Protein AF-A0A931FB39-F1 (afdb_monomer)

Structure (mmCIF, N/CA/C/O backbone):
data_AF-A0A931FB39-F1
#
_entry.id   AF-A0A931FB39-F1
#
loop_
_atom_site.group_PDB
_atom_site.id
_atom_site.type_symbol
_atom_site.label_atom_id
_atom_site.label_alt_id
_atom_site.label_comp_id
_atom_site.label_asym_id
_atom_site.label_entity_id
_atom_site.label_seq_id
_atom_site.pdbx_PDB_ins_code
_atom_site.Cartn_x
_atom_site.Cartn_y
_atom_site.Cartn_z
_atom_site.occupancy
_atom_site.B_iso_or_equiv
_atom_site.auth_seq_id
_atom_site.auth_comp_id
_atom_site.auth_asym_id
_atom_site.auth_atom_id
_atom_site.pdbx_PDB_model_num
ATOM 1 N N . MET A 1 1 ? -9.925 -25.048 13.654 1.00 85.00 1 MET A N 1
ATOM 2 C CA . MET A 1 1 ? -10.683 -24.152 12.751 1.00 85.00 1 MET A CA 1
ATOM 3 C C . MET A 1 1 ? -10.385 -24.608 11.331 1.00 85.00 1 MET A C 1
ATOM 5 O O . MET A 1 1 ? -9.231 -24.933 11.089 1.00 85.00 1 MET A O 1
ATOM 9 N N . ASN A 1 2 ? -11.373 -24.723 10.441 1.00 91.12 2 ASN A N 1
ATOM 10 C CA . ASN A 1 2 ? -11.132 -25.099 9.042 1.00 91.12 2 ASN A CA 1
ATOM 11 C C . ASN A 1 2 ? -10.946 -23.826 8.199 1.00 91.12 2 ASN A C 1
ATOM 13 O O . ASN A 1 2 ? -11.770 -22.914 8.277 1.00 91.12 2 ASN A O 1
ATOM 17 N N . ILE A 1 3 ? -9.865 -23.757 7.419 1.00 91.19 3 ILE A N 1
ATOM 18 C CA . ILE A 1 3 ? -9.572 -22.615 6.548 1.00 91.19 3 ILE A CA 1
ATOM 19 C C . ILE A 1 3 ? -10.638 -22.440 5.461 1.00 91.19 3 ILE A C 1
ATOM 21 O O . ILE A 1 3 ? -11.045 -21.312 5.193 1.00 91.19 3 ILE A O 1
ATOM 25 N N . GLU A 1 4 ? -11.156 -23.529 4.891 1.00 91.69 4 GLU A N 1
ATOM 26 C CA . GLU A 1 4 ? -12.139 -23.487 3.802 1.00 91.69 4 GLU A CA 1
ATOM 27 C C . GLU A 1 4 ? -13.440 -22.805 4.245 1.00 91.69 4 GLU A C 1
ATOM 29 O O . GLU A 1 4 ? -13.948 -21.917 3.557 1.00 91.69 4 GLU A O 1
ATOM 34 N N . ASP A 1 5 ? -13.920 -23.129 5.447 1.00 92.12 5 ASP A N 1
ATOM 35 C CA . ASP A 1 5 ? -15.122 -22.523 6.026 1.00 92.12 5 ASP A CA 1
ATOM 36 C C . ASP A 1 5 ? -14.953 -21.011 6.239 1.00 92.12 5 ASP A C 1
ATOM 38 O O . ASP A 1 5 ? -15.866 -20.220 5.970 1.00 92.12 5 ASP A O 1
ATOM 42 N N . LEU A 1 6 ? -13.769 -20.581 6.686 1.00 91.31 6 LEU A N 1
ATOM 43 C CA . LEU A 1 6 ? -13.461 -19.164 6.882 1.00 91.31 6 LEU A CA 1
ATOM 44 C C . LEU A 1 6 ? -13.306 -18.417 5.553 1.00 91.31 6 LEU A C 1
ATOM 46 O O . LEU A 1 6 ? -13.728 -17.263 5.456 1.00 91.31 6 LEU A O 1
ATOM 50 N N . LEU A 1 7 ? -12.762 -19.059 4.518 1.00 90.38 7 LEU A N 1
ATOM 51 C CA . LEU A 1 7 ? -12.679 -18.481 3.175 1.00 90.38 7 LEU A CA 1
ATOM 52 C C . LEU A 1 7 ? -14.068 -18.319 2.544 1.00 90.38 7 LEU A C 1
ATOM 54 O O . LEU A 1 7 ? -14.375 -17.249 2.016 1.00 90.38 7 LEU A O 1
ATOM 58 N N . ILE A 1 8 ? -14.950 -19.312 2.688 1.00 89.75 8 ILE A N 1
ATOM 59 C CA . ILE A 1 8 ? -16.359 -19.212 2.273 1.00 89.75 8 ILE A CA 1
ATOM 60 C C . ILE A 1 8 ? -17.053 -18.064 3.018 1.00 89.75 8 ILE A C 1
ATOM 62 O O . ILE A 1 8 ? -17.831 -17.300 2.438 1.00 89.75 8 ILE A O 1
ATOM 66 N N . LYS A 1 9 ? -16.763 -17.907 4.312 1.00 89.44 9 LYS A N 1
ATOM 67 C CA . LYS A 1 9 ? -17.287 -16.810 5.129 1.00 89.44 9 LYS A CA 1
ATOM 68 C C . LYS A 1 9 ? -16.768 -15.445 4.657 1.00 89.44 9 LYS A C 1
ATOM 70 O O . LYS A 1 9 ? -17.564 -14.507 4.580 1.00 89.44 9 LYS A O 1
ATOM 75 N N . LEU A 1 10 ? -15.487 -15.329 4.289 1.00 86.06 10 LEU A N 1
ATOM 76 C CA . LEU A 1 10 ? -14.904 -14.111 3.706 1.00 86.06 10 LEU A CA 1
ATOM 77 C C . LEU A 1 10 ? -15.593 -13.744 2.389 1.00 86.06 10 LEU A C 1
ATOM 79 O O . LEU A 1 10 ? -15.972 -12.583 2.203 1.00 86.06 10 LEU A O 1
ATOM 83 N N . GLU A 1 11 ? -15.785 -14.731 1.509 1.00 88.50 11 GLU A N 1
ATOM 84 C CA . GLU A 1 11 ? -16.424 -14.551 0.206 1.00 88.50 11 GLU A CA 1
ATOM 85 C C . GLU A 1 11 ? -17.879 -14.084 0.348 1.00 88.50 11 GLU A C 1
ATOM 87 O O . GLU A 1 11 ? -18.291 -13.131 -0.316 1.00 88.50 11 GLU A O 1
ATOM 92 N N . LYS A 1 12 ? -18.654 -14.737 1.224 1.00 86.81 12 LYS A N 1
ATOM 93 C CA . LYS A 1 12 ? -20.111 -14.551 1.302 1.00 86.81 12 LYS A CA 1
ATOM 94 C C . LYS A 1 12 ? -20.566 -13.439 2.243 1.00 86.81 12 LYS A C 1
ATOM 96 O O . LYS A 1 12 ? -21.634 -12.879 2.019 1.00 86.81 12 LYS A O 1
ATOM 101 N N . LYS A 1 13 ? -19.824 -13.150 3.319 1.00 82.44 13 LYS A N 1
ATOM 102 C CA . LYS A 1 13 ? -20.316 -12.302 4.427 1.00 82.44 13 LYS A CA 1
ATOM 103 C C . LYS A 1 13 ? -19.521 -11.020 4.671 1.00 82.44 13 LYS A C 1
ATOM 105 O O . LYS A 1 13 ? -19.917 -10.231 5.522 1.00 82.44 13 LYS A O 1
ATOM 110 N N . CYS A 1 14 ? -18.402 -10.809 3.984 1.00 74.62 14 CYS A N 1
ATOM 111 C CA . CYS A 1 14 ? -17.573 -9.615 4.168 1.00 74.62 14 CYS A CA 1
ATOM 112 C C . CYS A 1 14 ? -17.394 -8.846 2.865 1.00 74.62 14 CYS A C 1
ATOM 114 O O . CYS A 1 14 ? -18.145 -7.927 2.557 1.00 74.62 14 CYS A O 1
ATOM 116 N N . ASN A 1 15 ? -16.348 -9.198 2.127 1.00 73.12 15 ASN A N 1
ATOM 117 C CA . ASN A 1 15 ? -15.903 -8.481 0.954 1.00 73.12 15 ASN A CA 1
ATOM 118 C C . ASN A 1 15 ? -15.259 -9.506 0.029 1.00 73.12 15 ASN A C 1
ATOM 120 O O . ASN A 1 15 ? -14.140 -9.959 0.279 1.00 73.12 15 ASN A O 1
ATOM 124 N N . LYS A 1 16 ? -15.968 -9.840 -1.052 1.00 84.50 16 LYS A N 1
ATOM 125 C CA . LYS A 1 16 ? -15.508 -10.794 -2.065 1.00 84.50 16 LYS A CA 1
ATOM 126 C C . LYS A 1 16 ? -14.107 -10.459 -2.585 1.00 84.50 16 LYS A C 1
ATOM 128 O O . LYS A 1 16 ? -13.346 -11.367 -2.898 1.00 84.50 16 LYS A O 1
ATOM 133 N N . GLN A 1 17 ? -13.734 -9.178 -2.612 1.00 86.56 17 GLN A N 1
ATOM 134 C CA . GLN A 1 17 ? -12.400 -8.765 -3.028 1.00 86.56 17 GLN A CA 1
ATOM 135 C C . GLN A 1 17 ? -11.311 -9.222 -2.049 1.00 86.56 17 GLN A C 1
ATOM 137 O O . GLN A 1 17 ? -10.259 -9.643 -2.500 1.00 86.56 17 GLN A O 1
ATOM 142 N N . VAL A 1 18 ? -11.550 -9.203 -0.729 1.00 86.38 18 VAL A N 1
ATOM 143 C CA . VAL A 1 18 ? -10.564 -9.702 0.256 1.00 86.38 18 VAL A CA 1
ATOM 144 C C . VAL A 1 18 ? -10.313 -11.195 0.053 1.00 86.38 18 VAL A C 1
ATOM 146 O O . VAL A 1 18 ? -9.169 -11.628 0.104 1.00 86.38 18 VAL A O 1
ATOM 149 N N . TYR A 1 19 ? -11.365 -11.968 -0.232 1.00 90.50 19 TYR A N 1
ATOM 150 C CA . TYR A 1 19 ? -11.239 -13.383 -0.581 1.00 90.50 19 TYR A CA 1
ATOM 151 C C . TYR A 1 19 ? -10.427 -13.586 -1.871 1.00 90.50 19 TYR A C 1
ATOM 153 O O . TYR A 1 19 ? -9.459 -14.343 -1.872 1.00 90.50 19 TYR A O 1
ATOM 161 N N . ILE A 1 20 ? -10.782 -12.878 -2.950 1.00 89.19 20 ILE A N 1
ATOM 162 C CA . ILE A 1 20 ? -10.058 -12.951 -4.230 1.00 89.19 20 ILE A CA 1
ATOM 163 C C . ILE A 1 20 ? -8.580 -12.615 -4.025 1.00 89.19 20 ILE A C 1
ATOM 165 O O . ILE A 1 20 ? -7.715 -13.318 -4.548 1.00 89.19 20 ILE A O 1
ATOM 169 N N . ASP A 1 21 ? -8.289 -11.568 -3.256 1.00 90.19 21 ASP A N 1
ATOM 170 C CA . ASP A 1 21 ? -6.918 -11.147 -3.010 1.00 90.19 21 ASP A CA 1
ATOM 171 C C . ASP A 1 21 ? -6.175 -12.175 -2.152 1.00 90.19 21 ASP A C 1
ATOM 173 O O . ASP A 1 21 ? -5.046 -12.501 -2.488 1.00 90.19 21 ASP A O 1
ATOM 177 N N . PHE A 1 22 ? -6.804 -12.756 -1.121 1.00 91.69 22 PHE A N 1
ATOM 178 C CA . PHE A 1 22 ? -6.222 -13.830 -0.303 1.00 91.69 22 PHE A CA 1
ATOM 179 C C . PHE A 1 22 ? -5.786 -15.031 -1.144 1.00 91.69 22 PHE A C 1
ATOM 181 O O . PHE A 1 22 ? -4.659 -15.514 -1.015 1.00 91.69 22 PHE A O 1
ATOM 188 N N . VAL A 1 23 ? -6.674 -15.512 -2.017 1.00 90.06 23 VAL A N 1
ATOM 189 C CA . VAL A 1 23 ? -6.415 -16.694 -2.849 1.00 90.06 23 VAL A CA 1
ATOM 190 C C . VAL A 1 23 ? -5.298 -16.415 -3.859 1.00 90.06 23 VAL A C 1
ATOM 192 O O . VAL A 1 23 ? -4.431 -17.262 -4.064 1.00 90.06 23 VAL A O 1
ATOM 195 N N . ASN A 1 24 ? -5.275 -15.213 -4.441 1.00 89.94 24 ASN A N 1
ATOM 196 C CA . ASN A 1 24 ? -4.379 -14.864 -5.548 1.00 89.94 24 ASN A CA 1
ATOM 197 C C . ASN A 1 24 ? -3.115 -14.092 -5.133 1.00 89.94 24 ASN A C 1
ATOM 199 O O . ASN A 1 24 ? -2.360 -13.653 -6.002 1.00 89.94 24 ASN A O 1
ATOM 203 N N . VAL A 1 25 ? -2.874 -13.889 -3.833 1.00 90.31 25 VAL A N 1
ATOM 204 C CA . VAL A 1 25 ? -1.801 -13.005 -3.340 1.00 90.31 25 VAL A CA 1
ATOM 205 C C . VAL A 1 25 ? -0.391 -13.442 -3.774 1.00 90.31 25 VAL A C 1
ATOM 207 O O . VAL A 1 25 ? 0.498 -12.602 -3.924 1.00 90.31 25 VAL A O 1
ATOM 210 N N . GLY A 1 26 ? -0.193 -14.739 -4.036 1.00 87.06 26 GLY A N 1
ATOM 211 C CA . GLY A 1 26 ? 1.116 -15.318 -4.355 1.00 87.06 26 GLY A CA 1
ATOM 212 C C . GLY A 1 26 ? 2.125 -15.134 -3.214 1.00 87.06 26 GLY A C 1
ATOM 213 O O . GLY A 1 26 ? 1.736 -15.130 -2.049 1.00 87.06 26 GLY A O 1
ATOM 214 N N . ASN A 1 27 ? 3.405 -14.948 -3.555 1.00 83.56 27 ASN A N 1
ATOM 215 C CA . ASN A 1 27 ? 4.503 -14.767 -2.588 1.00 83.56 27 ASN A CA 1
ATOM 216 C C . ASN A 1 27 ? 4.968 -13.294 -2.491 1.00 83.56 27 ASN A C 1
ATOM 218 O O . ASN A 1 27 ? 6.041 -12.996 -1.970 1.00 83.56 27 ASN A O 1
ATOM 222 N N . ASP A 1 28 ? 4.186 -12.348 -3.024 1.00 86.25 28 ASP A N 1
ATOM 223 C CA . ASP A 1 28 ? 4.506 -10.916 -2.981 1.00 86.25 28 ASP A CA 1
ATOM 224 C C . ASP A 1 28 ? 4.229 -10.358 -1.580 1.00 86.25 28 ASP A C 1
ATOM 226 O O . ASP A 1 28 ? 3.082 -10.142 -1.186 1.00 86.25 28 ASP A O 1
ATOM 230 N N . THR A 1 29 ? 5.294 -10.104 -0.826 1.00 87.00 29 THR A N 1
ATOM 231 C CA . THR A 1 29 ? 5.231 -9.699 0.585 1.00 87.00 29 THR A CA 1
ATOM 232 C C . THR A 1 29 ? 4.482 -8.386 0.804 1.00 87.00 29 THR A C 1
ATOM 234 O O . THR A 1 29 ? 3.755 -8.265 1.789 1.00 87.00 29 THR A O 1
ATOM 237 N N . LYS A 1 30 ? 4.558 -7.428 -0.133 1.00 84.06 30 LYS A N 1
ATOM 238 C CA . LYS A 1 30 ? 3.796 -6.170 -0.043 1.00 84.06 30 LYS A CA 1
ATOM 239 C C . LYS A 1 30 ? 2.298 -6.423 -0.222 1.00 84.06 30 LYS A C 1
ATOM 241 O O . LYS A 1 30 ? 1.478 -5.837 0.488 1.00 84.06 30 LYS A O 1
ATOM 246 N N . LYS A 1 31 ? 1.922 -7.318 -1.143 1.00 88.19 31 LYS A N 1
ATOM 247 C CA . LYS A 1 31 ? 0.516 -7.723 -1.314 1.00 88.19 31 LYS A CA 1
ATOM 248 C C . LYS A 1 31 ? 0.013 -8.524 -0.119 1.00 88.19 31 LYS A C 1
ATOM 250 O O . LYS A 1 31 ? -1.099 -8.268 0.333 1.00 88.19 31 LYS A O 1
ATOM 255 N N . ILE A 1 32 ? 0.828 -9.430 0.418 1.00 92.31 32 ILE A N 1
ATOM 256 C CA . ILE A 1 32 ? 0.513 -10.200 1.627 1.00 92.31 32 ILE A CA 1
ATOM 257 C C . ILE A 1 32 ? 0.209 -9.257 2.793 1.00 92.31 32 ILE A C 1
ATOM 259 O O . ILE A 1 32 ? -0.862 -9.370 3.383 1.00 92.31 32 ILE A O 1
ATOM 263 N N . GLU A 1 33 ? 1.068 -8.270 3.064 1.00 90.50 33 GLU A N 1
ATOM 264 C CA . GLU A 1 33 ? 0.835 -7.282 4.127 1.00 90.50 33 GLU A CA 1
ATOM 265 C C . GLU A 1 33 ? -0.468 -6.494 3.904 1.00 90.50 33 GLU A C 1
ATOM 267 O O . GLU A 1 33 ? -1.241 -6.273 4.840 1.00 90.50 33 GLU A O 1
ATOM 272 N N . SER A 1 34 ? -0.760 -6.104 2.659 1.00 89.06 34 SER A N 1
ATOM 273 C CA . SER A 1 34 ? -2.002 -5.401 2.317 1.00 89.06 34 SER A CA 1
ATOM 274 C C . SER A 1 34 ? -3.246 -6.251 2.600 1.00 89.06 34 SER A C 1
ATOM 276 O O . SER A 1 34 ? -4.170 -5.790 3.274 1.00 89.06 34 SER A O 1
ATOM 278 N N . VAL A 1 35 ? -3.269 -7.507 2.144 1.00 91.50 35 VAL A N 1
ATOM 279 C CA . VAL A 1 35 ? -4.394 -8.425 2.380 1.00 91.50 35 VAL A CA 1
ATOM 280 C C . VAL A 1 35 ? -4.543 -8.725 3.869 1.00 91.50 35 VAL A C 1
ATOM 282 O O . VAL A 1 35 ? -5.655 -8.685 4.394 1.00 91.50 35 VAL A O 1
ATOM 285 N N . ALA A 1 36 ? -3.432 -8.943 4.569 1.00 92.81 36 ALA A N 1
ATOM 286 C CA . ALA A 1 36 ? -3.414 -9.221 5.996 1.00 92.81 36 ALA A CA 1
ATOM 287 C C . ALA A 1 36 ? -4.024 -8.071 6.814 1.00 92.81 36 ALA A C 1
ATOM 289 O O . ALA A 1 36 ? -4.886 -8.291 7.666 1.00 92.81 36 ALA A O 1
ATOM 290 N N . ASN A 1 37 ? -3.665 -6.826 6.488 1.00 91.44 37 ASN A N 1
ATOM 291 C CA . ASN A 1 37 ? -4.278 -5.644 7.090 1.00 91.44 37 ASN A CA 1
ATOM 292 C C . ASN A 1 37 ? -5.794 -5.585 6.835 1.00 91.44 37 ASN A C 1
ATOM 294 O O . ASN A 1 37 ? -6.559 -5.259 7.740 1.00 91.44 37 ASN A O 1
ATOM 298 N N . ARG A 1 38 ? -6.262 -5.939 5.635 1.00 90.25 38 ARG A N 1
ATOM 299 C CA . ARG A 1 38 ? -7.703 -5.950 5.333 1.00 90.25 38 ARG A CA 1
ATOM 300 C C . ARG A 1 38 ? -8.446 -7.042 6.099 1.00 90.25 38 ARG A C 1
ATOM 302 O O . ARG A 1 38 ? -9.533 -6.790 6.610 1.00 90.25 38 ARG A O 1
ATOM 309 N N . ILE A 1 39 ? -7.862 -8.230 6.247 1.00 90.88 39 ILE A N 1
ATOM 310 C CA . ILE A 1 39 ? -8.443 -9.293 7.083 1.00 90.88 39 ILE A CA 1
ATOM 311 C C . ILE A 1 39 ? -8.600 -8.802 8.517 1.00 90.88 39 ILE A C 1
ATOM 313 O O . ILE A 1 39 ? -9.683 -8.924 9.085 1.00 90.88 39 ILE A O 1
ATOM 317 N N . MET A 1 40 ? -7.554 -8.210 9.089 1.00 92.06 40 MET A N 1
ATOM 318 C CA . MET A 1 40 ? -7.580 -7.797 10.488 1.00 92.06 40 MET A CA 1
ATOM 319 C C . MET A 1 40 ? -8.540 -6.626 10.734 1.00 92.06 40 MET A C 1
ATOM 321 O O . MET A 1 40 ? -9.325 -6.670 11.686 1.00 92.06 40 MET A O 1
ATOM 325 N N . PHE A 1 41 ? -8.542 -5.618 9.856 1.00 90.44 41 PHE A N 1
ATOM 326 C CA . PHE A 1 41 ? -9.176 -4.325 10.141 1.00 90.44 41 PHE A CA 1
ATOM 327 C C . PHE A 1 41 ? -10.392 -3.988 9.263 1.00 90.44 41 PHE A C 1
ATOM 329 O O . PHE A 1 41 ? -11.292 -3.302 9.743 1.00 90.44 41 PHE A O 1
ATOM 336 N N . ASP A 1 42 ? -10.491 -4.484 8.023 1.00 84.81 42 ASP A N 1
ATOM 337 C CA . ASP A 1 42 ? -11.664 -4.212 7.171 1.00 84.81 42 ASP A CA 1
ATOM 338 C C . ASP A 1 42 ? -12.834 -5.153 7.492 1.00 84.81 42 ASP A C 1
ATOM 340 O O . ASP A 1 42 ? -14.002 -4.766 7.349 1.00 84.81 42 ASP A O 1
ATOM 344 N N . THR A 1 43 ? -12.552 -6.386 7.933 1.00 83.00 43 THR A N 1
ATOM 345 C CA . THR A 1 43 ? -13.608 -7.361 8.237 1.00 83.00 43 THR A CA 1
ATOM 346 C C . THR A 1 43 ? -14.382 -6.952 9.503 1.00 83.00 43 THR A C 1
ATOM 348 O O . THR A 1 43 ? -13.774 -6.690 10.549 1.00 83.00 43 THR A O 1
ATOM 351 N N . PRO A 1 44 ? -15.729 -6.872 9.457 1.00 78.25 44 PRO A N 1
ATOM 352 C CA . PRO A 1 44 ? -16.522 -6.477 10.613 1.00 78.25 44 PRO A CA 1
ATOM 353 C C . PRO A 1 44 ? -16.346 -7.447 11.791 1.00 78.25 44 PRO A C 1
ATOM 355 O O . PRO A 1 44 ? -16.453 -8.657 11.577 1.00 78.25 44 PRO A O 1
ATOM 358 N N . PRO A 1 45 ? -16.176 -6.950 13.032 1.00 74.19 45 PRO A N 1
ATOM 359 C CA . PRO A 1 45 ? -16.109 -7.794 14.231 1.00 74.19 45 PRO A CA 1
ATOM 360 C C . PRO A 1 45 ? -17.349 -8.679 14.426 1.00 74.19 45 PRO A C 1
ATOM 362 O O . PRO A 1 45 ? -17.248 -9.810 14.886 1.00 74.19 45 PRO A O 1
ATOM 365 N N . LEU A 1 46 ? -18.524 -8.192 14.008 1.00 78.00 46 LEU A N 1
ATOM 366 C CA . LEU A 1 46 ? -19.783 -8.949 14.051 1.00 78.00 46 LEU A CA 1
ATOM 367 C C . LEU A 1 46 ? -19.803 -10.148 13.091 1.00 78.00 46 LEU A C 1
ATOM 369 O O . LEU A 1 46 ? -20.609 -11.061 13.259 1.00 78.00 46 LEU A O 1
ATOM 373 N N . VAL A 1 47 ? -18.941 -10.144 12.071 1.00 83.50 47 VAL A N 1
ATOM 374 C CA . VAL A 1 47 ? -18.826 -11.246 11.115 1.00 83.50 47 VAL A CA 1
ATOM 375 C C . VAL A 1 47 ? -17.673 -12.159 11.505 1.00 83.50 47 VAL A C 1
ATOM 377 O O . VAL A 1 47 ? -17.878 -13.366 11.545 1.00 83.50 47 VAL A O 1
ATOM 380 N N . PHE A 1 48 ? -16.494 -11.614 11.812 1.00 88.50 48 PHE A N 1
ATOM 381 C CA . PHE A 1 48 ? -15.302 -12.386 12.172 1.00 88.50 48 PHE A CA 1
ATOM 382 C C . PHE A 1 48 ? -14.852 -12.113 13.605 1.00 88.50 48 PHE A C 1
ATOM 384 O O . PHE A 1 48 ? -14.504 -10.978 13.944 1.00 88.50 48 PHE A O 1
ATOM 391 N N . LYS A 1 49 ? -14.785 -13.179 14.408 1.00 89.75 49 LYS A N 1
ATOM 392 C CA . LYS A 1 49 ? -14.186 -13.143 15.746 1.00 89.75 49 LYS A CA 1
ATOM 393 C C . LYS A 1 49 ? -12.678 -12.924 15.652 1.00 89.75 49 LYS A C 1
ATOM 395 O O . LYS A 1 49 ? -12.063 -13.229 14.628 1.00 89.75 49 LYS A O 1
ATOM 400 N N . LYS A 1 50 ? -12.075 -12.432 16.735 1.00 89.31 50 LYS A N 1
ATOM 401 C CA . LYS A 1 50 ? -10.634 -12.157 16.810 1.00 89.31 50 LYS A CA 1
ATOM 402 C C . LYS A 1 50 ? -9.801 -13.386 16.433 1.00 89.31 50 LYS A C 1
ATOM 404 O O . LYS A 1 50 ? -8.921 -13.284 15.586 1.00 89.31 50 LYS A O 1
ATOM 409 N N . GLU A 1 51 ? -10.152 -14.548 16.967 1.00 92.12 51 GLU A N 1
ATOM 410 C CA . GLU A 1 51 ? -9.428 -15.804 16.759 1.00 92.12 51 GLU A CA 1
ATOM 411 C C . GLU A 1 51 ? -9.528 -16.282 15.302 1.00 92.12 51 GLU A C 1
ATOM 413 O O . GLU A 1 51 ? -8.578 -16.837 14.757 1.00 92.12 51 GLU A O 1
ATOM 418 N N . GLU A 1 52 ? -10.663 -16.033 14.636 1.00 93.12 52 GLU A N 1
ATOM 419 C CA . GLU A 1 52 ? -10.837 -16.353 13.213 1.00 93.12 52 GLU A CA 1
ATOM 420 C C . GLU A 1 52 ? -9.961 -15.454 12.330 1.00 93.12 52 GLU A C 1
ATOM 422 O O . GLU A 1 52 ? -9.374 -15.925 11.354 1.00 93.12 52 GLU A O 1
ATOM 427 N N . LYS A 1 53 ? -9.844 -14.164 12.678 1.00 92.31 53 LYS A N 1
ATOM 428 C CA . LYS A 1 53 ? -8.955 -13.229 11.973 1.00 92.31 53 LYS A CA 1
ATOM 429 C C . LYS A 1 53 ? -7.489 -13.614 12.156 1.00 92.31 53 LYS A C 1
ATOM 431 O O . LYS A 1 53 ? -6.744 -13.627 11.182 1.00 92.31 53 LYS A O 1
ATOM 436 N N . GLU A 1 54 ? -7.091 -13.966 13.376 1.00 93.19 54 GLU A N 1
ATOM 437 C CA . GLU A 1 54 ? -5.732 -14.420 13.687 1.00 93.19 54 GLU A CA 1
ATOM 438 C C . GLU A 1 54 ? -5.393 -15.730 12.968 1.00 93.19 54 GLU A C 1
ATOM 440 O O . GLU A 1 54 ? -4.306 -15.859 12.408 1.00 93.19 54 GLU A O 1
ATOM 445 N N . PHE A 1 55 ? -6.334 -16.674 12.896 1.00 94.56 55 PHE A N 1
ATOM 446 C CA . PHE A 1 55 ? -6.150 -17.921 12.155 1.00 94.56 55 PHE A CA 1
ATOM 447 C C . PHE A 1 55 ? -5.936 -17.679 10.651 1.00 94.56 55 PHE A C 1
ATOM 449 O O . PHE A 1 55 ? -5.025 -18.259 10.053 1.00 94.56 55 PHE A O 1
ATOM 456 N N . LEU A 1 56 ? -6.742 -16.796 10.046 1.00 93.94 56 LEU A N 1
ATOM 457 C CA . LEU A 1 56 ? -6.587 -16.378 8.648 1.00 93.94 56 LEU A CA 1
ATOM 458 C C . LEU A 1 56 ? -5.263 -15.645 8.407 1.00 93.94 56 LEU A C 1
ATOM 460 O O . LEU A 1 56 ? -4.617 -15.868 7.385 1.00 93.94 56 LEU A O 1
ATOM 464 N N . LEU A 1 57 ? -4.858 -14.782 9.342 1.00 94.81 57 LEU A N 1
ATOM 465 C CA . LEU A 1 57 ? -3.588 -14.066 9.287 1.00 94.81 57 LEU A CA 1
ATOM 466 C C . LEU A 1 57 ? -2.407 -15.042 9.257 1.00 94.81 57 LEU A C 1
ATOM 468 O O . LEU A 1 57 ? -1.557 -14.920 8.381 1.00 94.81 57 LEU A O 1
ATOM 472 N N . GLN A 1 58 ? -2.370 -16.025 10.159 1.00 94.06 58 GLN A N 1
ATOM 473 C CA . GLN A 1 58 ? -1.283 -17.011 10.199 1.00 94.06 58 GLN A CA 1
ATOM 474 C C . GLN A 1 58 ? -1.184 -17.803 8.888 1.00 94.06 58 GLN A C 1
ATOM 476 O O . GLN A 1 58 ? -0.111 -17.847 8.289 1.00 94.06 58 GLN A O 1
ATOM 481 N N . HIS A 1 59 ? -2.310 -18.313 8.375 1.00 94.12 59 HIS A N 1
ATOM 482 C CA . HIS A 1 59 ? -2.350 -19.023 7.087 1.00 94.12 59 HIS A CA 1
ATOM 483 C C . HIS A 1 59 ? -1.872 -18.157 5.916 1.00 94.12 59 HIS A C 1
ATOM 485 O O . HIS A 1 59 ? -1.213 -18.635 4.996 1.00 94.12 59 HIS A O 1
ATOM 491 N N . LEU A 1 60 ? -2.213 -16.868 5.919 1.00 94.38 60 LEU A N 1
ATOM 492 C CA . LEU A 1 60 ? -1.766 -15.951 4.878 1.00 94.38 60 LEU A CA 1
ATOM 493 C C . LEU A 1 60 ? -0.248 -15.730 4.937 1.00 94.38 60 LEU A C 1
ATOM 495 O O . LEU A 1 60 ? 0.417 -15.720 3.902 1.00 94.38 60 LEU A O 1
ATOM 499 N N . LEU A 1 61 ? 0.293 -15.559 6.144 1.00 94.25 61 LEU A N 1
ATOM 500 C CA . LEU A 1 61 ? 1.713 -15.307 6.376 1.00 94.25 61 LEU A CA 1
ATOM 501 C C . LEU A 1 61 ? 2.595 -16.533 6.095 1.00 94.25 61 LEU A C 1
ATOM 503 O O . LEU A 1 61 ? 3.777 -16.368 5.798 1.00 94.25 61 LEU A O 1
ATOM 507 N N . GLU A 1 62 ? 2.040 -17.748 6.105 1.00 93.25 62 GLU A N 1
ATOM 508 C CA . GLU A 1 62 ? 2.746 -18.972 5.697 1.00 93.25 62 GLU A CA 1
ATOM 509 C C . GLU A 1 62 ? 3.246 -18.945 4.247 1.00 93.25 62 GLU A C 1
ATOM 511 O O . GLU A 1 62 ? 4.224 -19.621 3.932 1.00 93.25 62 GLU A O 1
ATOM 516 N N . LYS A 1 63 ? 2.654 -18.101 3.390 1.00 91.75 63 LYS A N 1
ATOM 517 C CA . LYS A 1 63 ? 3.116 -17.864 2.011 1.00 91.75 63 LYS A CA 1
ATOM 518 C C . LYS A 1 63 ? 4.459 -17.122 1.932 1.00 91.75 63 LYS A C 1
ATOM 520 O O . LYS A 1 63 ? 5.053 -17.048 0.861 1.00 91.75 63 LYS A O 1
ATOM 525 N N . ILE A 1 64 ? 4.936 -16.549 3.039 1.00 92.44 64 ILE A N 1
ATOM 526 C CA . ILE A 1 64 ? 6.259 -15.922 3.130 1.00 92.44 64 ILE A CA 1
ATOM 527 C C . ILE A 1 64 ? 7.268 -16.990 3.545 1.00 92.44 64 ILE A C 1
ATOM 529 O O . ILE A 1 64 ? 7.249 -17.443 4.689 1.00 92.44 64 ILE A O 1
ATOM 533 N N . GLU A 1 65 ? 8.172 -17.363 2.641 1.00 90.69 65 GLU A N 1
ATOM 534 C CA . GLU A 1 65 ? 9.189 -18.399 2.886 1.00 90.69 65 GLU A CA 1
ATOM 535 C C . GLU A 1 65 ? 10.138 -18.035 4.039 1.00 90.69 65 GLU A C 1
ATOM 537 O O . GLU A 1 65 ? 10.467 -18.877 4.871 1.00 90.69 65 GLU A O 1
ATOM 542 N N . ASN A 1 66 ? 10.541 -16.766 4.132 1.00 93.12 66 ASN A N 1
ATOM 543 C CA . ASN A 1 66 ? 11.465 -16.297 5.159 1.00 93.12 66 ASN A CA 1
ATOM 544 C C . ASN A 1 66 ? 10.766 -16.141 6.528 1.00 93.12 66 ASN A C 1
ATOM 546 O O . ASN A 1 66 ? 9.874 -15.303 6.695 1.00 93.12 66 ASN A O 1
ATOM 550 N N . SER A 1 67 ? 11.206 -16.919 7.523 1.00 92.56 67 SER A N 1
ATOM 551 C CA . SER A 1 67 ? 10.633 -16.938 8.877 1.00 92.56 67 SER A CA 1
ATOM 552 C C . SER A 1 67 ? 10.792 -15.619 9.634 1.00 92.56 67 SER A C 1
ATOM 554 O O . SER A 1 67 ? 9.862 -15.193 10.320 1.00 92.56 67 SER A O 1
ATOM 556 N N . ASP A 1 68 ? 11.933 -14.944 9.496 1.00 94.19 68 ASP A N 1
ATOM 557 C CA . ASP A 1 68 ? 12.197 -13.680 10.190 1.00 94.19 68 ASP A CA 1
ATOM 558 C C . ASP A 1 68 ? 11.320 -12.569 9.620 1.00 94.19 68 ASP A C 1
ATOM 560 O O . ASP A 1 68 ? 10.678 -11.819 10.357 1.00 94.19 68 ASP A O 1
ATOM 564 N N . GLN A 1 69 ? 11.207 -12.517 8.293 1.00 92.50 69 GLN A N 1
ATOM 565 C CA . GLN A 1 69 ? 10.307 -11.600 7.608 1.00 92.50 69 GLN A CA 1
ATOM 566 C C . GLN A 1 69 ? 8.848 -11.846 8.005 1.00 92.50 69 GLN A C 1
ATOM 568 O O . GLN A 1 69 ? 8.105 -10.889 8.239 1.00 92.50 69 GLN A O 1
ATOM 573 N N . ARG A 1 70 ? 8.443 -13.116 8.123 1.00 94.25 70 ARG A N 1
ATOM 574 C CA . ARG A 1 70 ? 7.110 -13.509 8.589 1.00 94.25 70 ARG A CA 1
ATOM 575 C C . ARG A 1 70 ? 6.838 -12.998 10.002 1.00 94.25 70 ARG A C 1
ATOM 577 O O . ARG A 1 70 ? 5.799 -12.383 10.233 1.00 94.25 70 ARG A O 1
ATOM 584 N N . LYS A 1 71 ? 7.782 -13.204 10.927 1.00 94.31 71 LYS A N 1
ATOM 585 C CA . LYS A 1 71 ? 7.678 -12.751 12.320 1.00 94.31 71 LYS A CA 1
ATOM 586 C C . LYS A 1 71 ? 7.568 -11.230 12.407 1.00 94.31 71 LYS A C 1
ATOM 588 O O . LYS A 1 71 ? 6.651 -10.717 13.041 1.00 94.31 71 LYS A O 1
ATOM 593 N N . VAL A 1 72 ? 8.436 -10.515 11.692 1.00 93.06 72 VAL A N 1
ATOM 594 C CA . VAL A 1 72 ? 8.411 -9.048 11.626 1.00 93.06 72 VAL A CA 1
ATOM 595 C C . VAL A 1 72 ? 7.075 -8.542 11.073 1.00 93.06 72 VAL A C 1
ATOM 597 O O . VAL A 1 72 ? 6.531 -7.562 11.579 1.00 93.06 72 VAL A O 1
ATOM 600 N N . MET A 1 73 ? 6.516 -9.189 10.046 1.00 93.12 73 MET A N 1
ATOM 601 C CA . MET A 1 73 ? 5.215 -8.802 9.492 1.00 93.12 73 MET A CA 1
ATOM 602 C C . MET A 1 73 ? 4.063 -9.072 10.466 1.00 93.12 73 MET A C 1
ATOM 604 O O . MET A 1 73 ? 3.197 -8.213 10.631 1.00 93.12 73 MET A O 1
ATOM 608 N N . LEU A 1 74 ? 4.070 -10.226 11.136 1.00 94.06 74 LEU A N 1
ATOM 609 C CA . LEU A 1 74 ? 3.079 -10.568 12.153 1.00 94.06 74 LEU A CA 1
ATOM 610 C C . LEU A 1 74 ? 3.061 -9.527 13.278 1.00 94.06 74 LEU A C 1
ATOM 612 O O . LEU A 1 74 ? 2.007 -8.964 13.573 1.00 94.06 74 LEU A O 1
ATOM 616 N N . GLU A 1 75 ? 4.231 -9.213 13.839 1.00 92.62 75 GLU A N 1
ATOM 617 C CA . GLU A 1 75 ? 4.379 -8.206 14.893 1.00 92.62 75 GLU A CA 1
ATOM 618 C C . GLU A 1 75 ? 3.867 -6.838 14.433 1.00 92.62 75 GLU A C 1
ATOM 620 O O . GLU A 1 75 ? 3.129 -6.172 15.158 1.00 92.62 75 GLU A O 1
ATOM 625 N N . ARG A 1 76 ? 4.191 -6.416 13.203 1.00 91.69 76 ARG A N 1
ATOM 626 C CA . ARG A 1 76 ? 3.701 -5.143 12.648 1.00 91.69 76 ARG A CA 1
ATOM 627 C C . ARG A 1 76 ? 2.183 -5.075 12.599 1.00 91.69 76 ARG A C 1
ATOM 629 O O . ARG A 1 76 ? 1.627 -4.038 12.937 1.00 91.69 76 ARG A O 1
ATOM 636 N N . ILE A 1 77 ? 1.528 -6.145 12.154 1.00 92.75 77 ILE A N 1
ATOM 637 C CA . ILE A 1 77 ? 0.071 -6.186 11.995 1.00 92.75 77 ILE A CA 1
ATOM 638 C C . ILE A 1 77 ? -0.617 -6.241 13.360 1.00 92.75 77 ILE A C 1
ATOM 640 O O . ILE A 1 77 ? -1.606 -5.539 13.572 1.00 92.75 77 ILE A O 1
ATOM 644 N N . GLN A 1 78 ? -0.088 -7.036 14.291 1.00 90.50 78 GLN A N 1
ATOM 645 C CA . GLN A 1 78 ? -0.653 -7.186 15.634 1.00 90.50 78 GLN A CA 1
ATOM 646 C C . GLN A 1 78 ? -0.474 -5.931 16.496 1.00 90.50 78 GLN A C 1
ATOM 648 O O . GLN A 1 78 ? -1.363 -5.603 17.275 1.00 90.50 78 GLN A O 1
ATOM 653 N N . ASN A 1 79 ? 0.624 -5.192 16.317 1.00 91.69 79 ASN A N 1
ATOM 654 C CA . ASN A 1 79 ? 0.923 -3.985 17.095 1.00 91.69 79 ASN A CA 1
ATOM 655 C C . ASN A 1 79 ? 0.218 -2.716 16.587 1.00 91.69 79 ASN A C 1
ATOM 657 O O . ASN A 1 79 ? 0.496 -1.617 17.074 1.00 91.69 79 ASN A O 1
ATOM 661 N N . ARG A 1 80 ? -0.678 -2.824 15.600 1.00 94.00 80 ARG A N 1
ATOM 662 C CA . ARG A 1 80 ? -1.474 -1.676 15.146 1.00 94.00 80 ARG A CA 1
ATOM 663 C C . ARG A 1 80 ? -2.513 -1.288 16.207 1.00 94.00 80 ARG A C 1
ATOM 665 O O . ARG A 1 80 ? -2.999 -2.161 16.929 1.00 94.00 80 ARG A O 1
ATOM 672 N N . PRO A 1 81 ? -2.911 -0.005 16.292 1.00 95.62 81 PRO A N 1
ATOM 673 C CA . PRO A 1 81 ? -3.857 0.470 17.304 1.00 95.62 81 PRO A CA 1
ATOM 674 C C . PRO A 1 81 ? -5.296 0.035 16.983 1.00 95.62 81 PRO A C 1
ATOM 676 O O . PRO A 1 81 ? -6.108 0.819 16.503 1.00 95.62 81 PRO A O 1
ATOM 679 N N . SER A 1 82 ? -5.598 -1.247 17.202 1.00 92.31 82 SER A N 1
ATOM 680 C CA . SER A 1 82 ? -6.839 -1.898 16.756 1.00 92.31 82 SER A CA 1
ATOM 681 C C . SER A 1 82 ? -8.117 -1.223 17.266 1.00 92.31 82 SER A C 1
ATOM 683 O O . SER A 1 82 ? -9.051 -1.054 16.485 1.00 92.31 82 SER A O 1
ATOM 685 N N . GLU A 1 83 ? -8.133 -0.779 18.522 1.00 93.06 83 GLU A N 1
ATOM 686 C CA . GLU A 1 83 ? -9.255 -0.056 19.136 1.00 93.06 83 GLU A CA 1
ATOM 687 C C . GLU A 1 83 ? -9.490 1.298 18.452 1.00 93.06 83 GLU A C 1
ATOM 689 O O . GLU A 1 83 ? -10.581 1.559 17.949 1.00 93.06 83 GLU A O 1
ATOM 694 N N . SER A 1 84 ? -8.445 2.117 18.304 1.00 96.25 84 SER A N 1
ATOM 695 C CA . SER A 1 84 ? -8.532 3.418 17.626 1.00 96.25 84 SER A CA 1
ATOM 696 C C . SER A 1 84 ? -8.910 3.272 16.141 1.00 96.25 84 SER A C 1
ATOM 698 O O . SER A 1 84 ?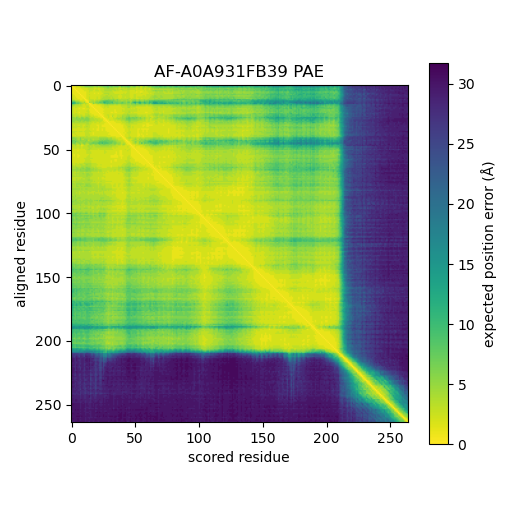 -9.635 4.094 15.578 1.00 96.25 84 SER A O 1
ATOM 700 N N . ILE A 1 85 ? -8.457 2.196 15.482 1.00 95.19 85 ILE A N 1
ATOM 701 C CA . ILE A 1 85 ? -8.854 1.857 14.106 1.00 95.19 85 ILE A CA 1
ATOM 702 C C . ILE A 1 85 ? -10.336 1.462 14.041 1.00 95.19 85 ILE A C 1
ATOM 704 O O . ILE A 1 85 ? -11.021 1.836 13.085 1.00 95.19 85 ILE A O 1
ATOM 708 N N . ALA A 1 86 ? -10.841 0.726 15.033 1.00 92.12 86 ALA A N 1
ATOM 709 C CA . ALA A 1 86 ? -12.254 0.371 15.118 1.00 92.12 86 ALA A CA 1
ATOM 710 C C . ALA A 1 86 ? -13.132 1.620 15.287 1.00 92.12 86 ALA A C 1
ATOM 712 O O . ALA A 1 86 ? -14.108 1.763 14.551 1.00 92.12 86 ALA A O 1
ATOM 713 N N . LEU A 1 87 ? -12.719 2.577 16.128 1.00 94.31 87 LEU A N 1
ATOM 714 C CA . LEU A 1 87 ? -13.409 3.864 16.280 1.00 94.31 87 LEU A CA 1
ATOM 715 C C . LEU A 1 87 ? -13.515 4.622 14.952 1.00 94.31 87 LEU A C 1
ATOM 717 O O . LEU A 1 87 ? -14.601 5.087 14.598 1.00 94.31 87 LEU A O 1
ATOM 721 N N . LEU A 1 88 ? -12.422 4.697 14.179 1.00 94.12 88 LEU A N 1
ATOM 722 C CA . LEU A 1 88 ? -12.451 5.268 12.827 1.00 94.12 88 LEU A CA 1
ATOM 723 C C . LEU A 1 88 ? -13.443 4.530 11.926 1.00 94.12 88 LEU A C 1
ATOM 725 O O . LEU A 1 88 ? -14.228 5.158 11.223 1.00 94.12 88 LEU A O 1
ATOM 729 N N . ARG A 1 89 ? -13.405 3.197 11.928 1.00 91.94 89 ARG A N 1
ATOM 730 C CA . ARG A 1 89 ? -14.254 2.367 11.069 1.00 91.94 89 ARG A CA 1
ATOM 731 C C . ARG A 1 89 ? -15.742 2.565 11.360 1.00 91.94 89 ARG A C 1
ATOM 733 O O . ARG A 1 89 ? -16.536 2.558 10.422 1.00 91.94 89 ARG A O 1
ATOM 740 N N . GLU A 1 90 ? -16.101 2.711 12.630 1.00 91.56 90 GLU A N 1
ATOM 741 C CA . GLU A 1 90 ? -17.483 2.843 13.099 1.00 91.56 90 GLU A CA 1
ATOM 742 C C . GLU A 1 90 ? -18.044 4.256 12.912 1.00 91.56 90 GLU A C 1
ATOM 744 O O . GLU A 1 90 ? -19.208 4.395 12.541 1.00 91.56 90 GLU A O 1
ATOM 749 N N . ASN A 1 91 ? -17.224 5.294 13.107 1.00 94.19 91 ASN A N 1
ATOM 750 C CA . ASN A 1 91 ? -17.701 6.680 13.150 1.00 94.19 91 ASN A CA 1
ATOM 751 C C . ASN A 1 91 ? -17.368 7.501 11.891 1.00 94.19 91 ASN A C 1
ATOM 753 O O . ASN A 1 91 ? -18.117 8.409 11.535 1.00 94.19 91 ASN A O 1
ATOM 757 N N . ASP A 1 92 ? -16.281 7.187 11.179 1.00 94.75 92 ASP A N 1
ATOM 758 C CA . ASP A 1 92 ? -15.929 7.824 9.904 1.00 94.75 92 ASP A CA 1
ATOM 759 C C . ASP A 1 92 ? -15.265 6.826 8.948 1.00 94.75 92 ASP A C 1
ATOM 761 O O . ASP A 1 92 ? -14.043 6.779 8.750 1.00 94.75 92 ASP A O 1
ATOM 765 N N . PHE A 1 93 ? -16.108 6.040 8.279 1.00 91.06 93 PHE A N 1
ATOM 766 C CA . PHE A 1 93 ? -15.648 5.020 7.344 1.00 91.06 93 PHE A CA 1
ATOM 767 C C . PHE A 1 93 ? -14.801 5.589 6.188 1.00 91.06 93 PHE A C 1
ATOM 769 O O . PHE A 1 93 ? -13.909 4.908 5.676 1.00 91.06 93 PHE A O 1
ATOM 776 N N . LYS A 1 94 ? -15.025 6.847 5.774 1.00 93.44 94 LYS A N 1
ATOM 777 C CA . LYS A 1 94 ? -14.224 7.481 4.712 1.00 93.44 94 LYS A CA 1
ATOM 778 C C . LYS A 1 94 ? -12.812 7.776 5.202 1.00 93.44 94 LYS A C 1
ATOM 780 O O . LYS A 1 94 ? -11.855 7.556 4.455 1.00 93.44 94 LYS A O 1
ATOM 785 N N . LEU A 1 95 ? -12.665 8.277 6.427 1.00 95.25 95 LEU A N 1
ATOM 786 C CA . LEU A 1 95 ? -11.354 8.482 7.030 1.00 95.25 95 LEU A CA 1
ATOM 787 C C . LEU A 1 95 ? -10.655 7.152 7.313 1.00 95.25 95 LEU A C 1
ATOM 789 O O . LEU A 1 95 ? -9.481 7.024 6.975 1.00 95.25 95 LEU A O 1
ATOM 793 N N . PHE A 1 96 ? -11.374 6.143 7.809 1.00 94.94 96 PHE A N 1
ATOM 794 C CA . PHE A 1 96 ? -10.864 4.776 7.946 1.00 94.94 96 PHE A CA 1
ATOM 795 C C . PHE A 1 96 ? -10.272 4.252 6.628 1.00 94.94 96 PHE A C 1
ATOM 797 O O . PHE A 1 96 ? -9.116 3.829 6.581 1.00 94.94 96 PHE A O 1
ATOM 804 N N . GLN A 1 97 ? -11.014 4.361 5.521 1.00 91.50 97 GLN A N 1
ATOM 805 C CA . GLN A 1 97 ? -10.525 3.936 4.208 1.00 91.50 97 GLN A CA 1
ATOM 806 C C . GLN A 1 97 ? -9.272 4.699 3.768 1.00 91.50 97 GLN A C 1
ATOM 808 O O . GLN A 1 97 ? -8.387 4.112 3.150 1.00 91.50 97 GLN A O 1
ATOM 813 N N . LYS A 1 98 ? -9.182 6.005 4.049 1.00 93.25 98 LYS A N 1
ATOM 814 C CA . LYS A 1 98 ? -7.971 6.789 3.758 1.00 93.25 98 LYS A CA 1
ATOM 815 C C . LYS A 1 98 ? -6.798 6.317 4.616 1.00 93.25 98 LYS A C 1
ATOM 817 O O . LYS A 1 98 ? -5.730 6.061 4.077 1.00 93.25 98 LYS A O 1
ATOM 822 N N . PHE A 1 99 ? -7.015 6.146 5.916 1.00 94.88 99 PHE A N 1
ATOM 823 C CA . PHE A 1 99 ? -6.016 5.697 6.883 1.00 94.88 99 PHE A CA 1
ATOM 824 C C . PHE A 1 99 ? -5.425 4.321 6.532 1.00 94.88 99 PHE A C 1
ATOM 826 O O . PHE A 1 99 ? -4.216 4.106 6.647 1.00 94.88 99 PHE A O 1
ATOM 833 N N . MET A 1 100 ? -6.261 3.392 6.065 1.00 91.44 100 MET A N 1
ATOM 834 C CA . MET A 1 100 ? -5.842 2.037 5.692 1.00 91.44 100 MET A CA 1
ATOM 835 C C . MET A 1 100 ? -5.092 1.962 4.353 1.00 91.44 100 MET A C 1
ATOM 837 O O . MET A 1 100 ? -4.386 0.986 4.107 1.00 91.44 100 MET A O 1
ATOM 841 N N . LYS A 1 101 ? -5.197 2.985 3.493 1.00 89.75 101 LYS A N 1
ATOM 842 C CA . LYS A 1 101 ? -4.560 2.992 2.164 1.00 89.75 101 LYS A CA 1
ATOM 843 C C . LYS A 1 101 ? -3.067 3.305 2.175 1.00 89.75 101 LYS A C 1
ATOM 845 O O . LYS A 1 101 ? -2.405 2.949 1.212 1.00 89.75 101 LYS A O 1
ATOM 850 N N . PHE A 1 102 ? -2.540 3.920 3.233 1.00 91.12 102 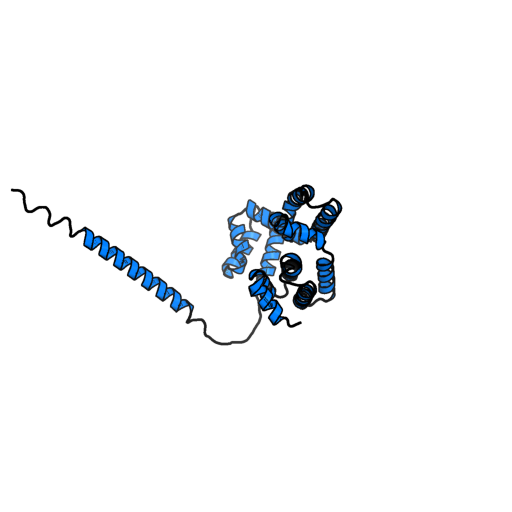PHE A N 1
ATOM 851 C CA . PHE A 1 102 ? -1.135 4.329 3.327 1.00 91.12 102 PHE A CA 1
ATOM 852 C C . PHE A 1 102 ? -0.163 3.143 3.292 1.00 91.12 102 PHE A C 1
ATOM 854 O O . PHE A 1 102 ? 0.142 2.569 4.339 1.00 91.12 102 PHE A O 1
ATOM 861 N N . ASN A 1 103 ? 0.318 2.803 2.091 1.00 86.06 103 ASN A N 1
ATOM 862 C CA . ASN A 1 103 ? 1.269 1.711 1.857 1.00 86.06 103 ASN A CA 1
ATOM 863 C C . ASN A 1 103 ? 2.390 2.085 0.875 1.00 86.06 103 ASN A C 1
ATOM 865 O O . ASN A 1 103 ? 3.462 1.489 0.916 1.00 86.06 103 ASN A O 1
ATOM 869 N N . THR A 1 104 ? 2.154 3.046 -0.019 1.00 89.00 104 THR A N 1
ATOM 870 C CA . THR A 1 104 ? 3.114 3.459 -1.050 1.00 89.00 104 THR A CA 1
ATOM 871 C C . THR A 1 104 ? 3.554 4.905 -0.852 1.00 89.00 104 THR A C 1
ATOM 873 O O . THR A 1 104 ? 2.829 5.698 -0.253 1.00 89.00 104 THR A O 1
ATOM 876 N N . ALA A 1 105 ? 4.719 5.279 -1.388 1.00 92.00 105 ALA A N 1
ATOM 877 C CA . ALA A 1 105 ? 5.194 6.664 -1.355 1.00 92.00 105 ALA A CA 1
ATOM 878 C C . ALA A 1 105 ? 4.159 7.666 -1.916 1.00 92.00 105 ALA A C 1
ATOM 880 O O . ALA A 1 105 ? 3.984 8.738 -1.340 1.00 92.00 105 ALA A O 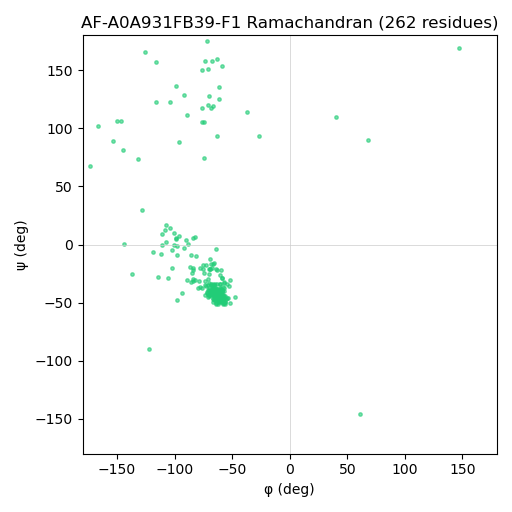1
ATOM 881 N N . GLU A 1 106 ? 3.395 7.278 -2.947 1.00 92.06 106 GLU A N 1
ATOM 882 C CA . GLU A 1 106 ? 2.277 8.067 -3.485 1.00 92.06 106 GLU A CA 1
ATOM 883 C C . GLU A 1 106 ? 1.179 8.318 -2.442 1.00 92.06 106 GLU A C 1
ATOM 885 O O . GLU A 1 106 ? 0.683 9.438 -2.307 1.00 92.06 106 GLU A O 1
ATOM 890 N N . ASP A 1 107 ? 0.798 7.29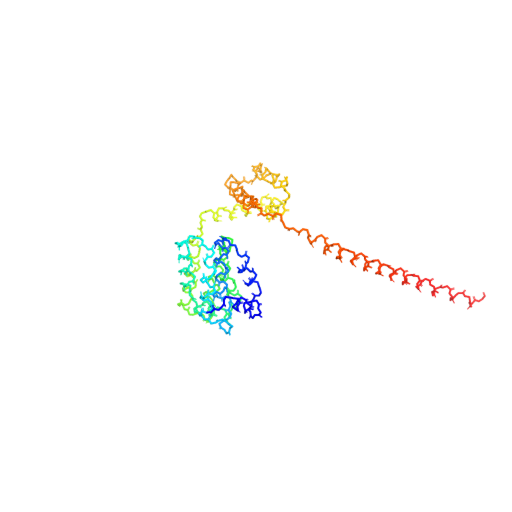4 -1.673 1.00 92.38 107 ASP A N 1
ATOM 891 C CA . ASP A 1 107 ? -0.205 7.456 -0.618 1.00 92.38 107 ASP A CA 1
ATOM 892 C C . ASP A 1 107 ? 0.287 8.443 0.447 1.00 92.38 107 ASP A C 1
ATOM 894 O O . ASP A 1 107 ? -0.468 9.311 0.893 1.00 92.38 107 ASP A O 1
ATOM 898 N N . PHE A 1 108 ? 1.570 8.348 0.812 1.00 94.94 108 PHE A N 1
ATOM 899 C CA . PHE A 1 108 ? 2.199 9.180 1.836 1.00 94.94 108 PHE A CA 1
ATOM 900 C C . PHE A 1 108 ? 2.322 10.664 1.472 1.00 94.94 108 PHE A C 1
ATOM 902 O O . PHE A 1 108 ? 2.418 11.483 2.388 1.00 94.94 108 PHE A O 1
ATOM 909 N N . GLU A 1 109 ? 2.184 11.055 0.200 1.00 92.50 109 GLU A N 1
ATOM 910 C CA . GLU A 1 109 ? 2.022 12.472 -0.173 1.00 92.50 109 GLU A CA 1
ATOM 911 C C . GLU A 1 109 ? 0.784 13.104 0.493 1.00 92.50 109 GLU A C 1
ATOM 913 O O . GLU A 1 109 ? 0.760 14.296 0.800 1.00 92.50 109 GLU A O 1
ATOM 918 N N . LYS A 1 110 ? -0.251 12.301 0.777 1.00 94.62 110 LYS A N 1
ATOM 919 C CA . LYS A 1 110 ? -1.512 12.758 1.388 1.00 94.62 110 LYS A CA 1
ATOM 920 C C . LYS A 1 110 ? -1.494 12.698 2.915 1.00 94.62 110 LYS A C 1
ATOM 922 O O . LYS A 1 110 ? -2.513 12.998 3.547 1.00 94.62 110 LYS A O 1
ATOM 927 N N . LEU A 1 111 ? -0.363 12.329 3.522 1.00 95.50 111 LEU A N 1
ATOM 928 C CA . LEU A 1 111 ? -0.248 12.139 4.968 1.00 95.50 111 LEU A CA 1
ATOM 929 C C . LEU A 1 111 ? -0.640 13.392 5.773 1.00 95.50 111 LEU A C 1
ATOM 931 O O . LEU A 1 111 ? -1.455 13.242 6.685 1.00 95.50 111 LEU A O 1
ATOM 935 N N . PRO A 1 112 ? -0.185 14.620 5.438 1.00 96.56 112 PRO A N 1
ATOM 936 C CA . PRO A 1 112 ? -0.548 15.812 6.212 1.00 96.56 112 PRO A CA 1
ATOM 937 C C . PRO A 1 112 ? -2.061 16.052 6.272 1.00 96.56 112 PRO A C 1
ATOM 939 O O . PRO A 1 112 ? -2.604 16.399 7.321 1.00 96.56 112 PRO A O 1
ATOM 942 N N . SER A 1 113 ? -2.767 15.804 5.163 1.00 96.00 113 SER A N 1
ATOM 943 C CA . SER A 1 113 ? -4.228 15.908 5.117 1.00 96.00 113 SER A CA 1
ATOM 944 C C . SER A 1 113 ? -4.895 14.842 5.987 1.00 96.00 113 SER A C 1
ATOM 946 O O . SER A 1 113 ? -5.836 15.149 6.716 1.00 96.00 113 SER A O 1
ATOM 948 N N . CYS A 1 114 ? -4.403 13.599 5.957 1.00 97.06 114 CYS A N 1
ATOM 949 C CA . CYS A 1 114 ? -4.936 12.532 6.802 1.00 97.06 114 CYS A CA 1
ATOM 950 C C . CYS A 1 114 ? -4.728 12.824 8.293 1.00 97.06 114 CYS A C 1
ATOM 952 O O . CYS A 1 114 ? -5.679 12.701 9.060 1.00 97.06 114 CYS A O 1
ATOM 954 N N . ILE A 1 115 ? -3.534 13.281 8.689 1.00 97.62 115 ILE A N 1
ATOM 955 C CA . ILE A 1 115 ? -3.237 13.701 10.068 1.00 97.62 115 ILE A CA 1
ATOM 956 C C . ILE A 1 115 ? -4.160 14.848 10.488 1.00 97.62 115 ILE A C 1
ATOM 958 O O . ILE A 1 115 ? -4.715 14.818 11.582 1.00 97.62 115 ILE A O 1
ATOM 962 N N . SER A 1 116 ? -4.370 15.843 9.618 1.00 97.62 116 SER A N 1
ATOM 963 C CA . SER A 1 116 ? -5.292 16.946 9.908 1.00 97.62 116 SER A CA 1
ATOM 964 C C . SER A 1 116 ? -6.722 16.457 10.141 1.00 97.62 116 SER A C 1
ATOM 966 O O . SER A 1 116 ? -7.377 16.941 11.059 1.00 97.62 116 SER A O 1
ATOM 968 N N . ASN A 1 117 ? -7.194 15.485 9.353 1.00 97.31 117 ASN A N 1
ATOM 969 C CA . ASN A 1 117 ? -8.520 14.899 9.546 1.00 97.31 117 ASN A CA 1
ATOM 970 C C . ASN A 1 117 ? -8.603 14.131 10.873 1.00 97.31 117 ASN A C 1
ATOM 972 O O . ASN A 1 117 ? -9.552 14.355 11.609 1.00 97.31 117 ASN A O 1
ATOM 976 N N . ILE A 1 118 ? -7.593 13.317 11.215 1.00 97.75 118 ILE A N 1
ATOM 977 C CA . ILE A 1 118 ? -7.529 12.582 12.495 1.00 97.75 118 ILE A CA 1
ATOM 978 C C . ILE A 1 118 ? -7.592 13.545 13.687 1.00 97.75 118 ILE A C 1
ATOM 980 O O . ILE A 1 118 ? -8.400 13.348 14.587 1.00 97.75 118 ILE A O 1
ATOM 984 N N . LYS A 1 119 ? -6.805 14.629 13.669 1.00 97.19 119 LYS A N 1
ATOM 985 C CA . LYS A 1 119 ? -6.789 15.639 14.746 1.00 97.19 119 LYS A CA 1
ATOM 986 C C . LYS A 1 119 ? -8.108 16.401 14.909 1.00 97.19 119 LYS A C 1
ATOM 988 O O . LYS A 1 119 ? -8.340 17.013 15.943 1.00 97.19 119 LYS A O 1
ATOM 993 N N . LYS A 1 120 ? -8.945 16.423 13.869 1.00 95.88 120 LYS A N 1
ATOM 994 C CA . LYS A 1 120 ? -10.251 17.097 13.861 1.00 95.88 120 LYS A CA 1
ATOM 995 C C . LYS A 1 120 ? -11.412 16.139 14.137 1.00 95.88 120 LYS A C 1
ATOM 997 O O . LYS A 1 120 ? -12.557 16.586 14.146 1.00 95.88 120 LYS A O 1
ATOM 1002 N N . CYS A 1 121 ? -11.153 14.844 14.326 1.00 94.44 121 CYS A N 1
ATOM 1003 C CA . CYS A 1 121 ? -12.200 13.869 14.605 1.00 94.44 121 CYS A CA 1
ATOM 1004 C C . CYS A 1 121 ? -12.763 14.073 16.017 1.00 94.44 121 CYS A C 1
ATOM 1006 O O . CYS A 1 121 ? -12.018 13.923 16.982 1.00 94.44 121 CYS A O 1
ATOM 1008 N N . PRO A 1 122 ? -14.071 14.345 16.166 1.00 94.56 122 PRO A N 1
ATOM 1009 C CA . PRO A 1 122 ? -14.665 14.645 17.471 1.00 94.56 122 PRO A CA 1
ATOM 1010 C C . PRO A 1 122 ? -14.793 13.421 18.390 1.00 94.56 122 PRO A C 1
ATOM 1012 O O . PRO A 1 122 ? -14.984 13.580 19.588 1.00 94.56 122 PRO A O 1
ATOM 1015 N N . PHE A 1 123 ? -14.715 12.209 17.835 1.00 95.12 123 PHE A N 1
ATOM 1016 C CA . PHE A 1 123 ? -14.866 10.941 18.559 1.00 95.12 123 PHE A CA 1
ATOM 1017 C C . PHE A 1 123 ? -13.527 10.264 18.891 1.00 95.12 123 PHE A C 1
ATOM 1019 O O . PHE A 1 123 ? -13.531 9.174 19.451 1.00 95.12 123 PHE A O 1
ATOM 1026 N N . LEU A 1 124 ? -12.396 10.865 18.505 1.00 97.06 124 LEU A N 1
ATOM 1027 C CA . LEU A 1 124 ? -11.066 10.385 18.876 1.00 97.06 124 LEU A CA 1
ATOM 1028 C C . LEU A 1 124 ? -10.510 11.291 19.966 1.00 97.06 124 LEU A C 1
ATOM 1030 O O . LEU A 1 124 ? -10.364 12.497 19.741 1.00 97.06 124 LEU A O 1
ATOM 1034 N N . ASP A 1 125 ? -10.164 10.715 21.112 1.00 97.12 125 ASP A N 1
ATOM 1035 C CA . ASP A 1 125 ? -9.430 11.446 22.138 1.00 97.12 125 ASP A CA 1
ATOM 1036 C C . ASP A 1 125 ? -7.964 11.683 21.720 1.00 97.12 125 ASP A C 1
ATOM 1038 O O . ASP A 1 125 ? -7.502 11.224 20.669 1.00 97.12 125 ASP A O 1
ATOM 1042 N N . SER A 1 126 ? -7.209 12.429 22.529 1.00 96.88 126 SER A N 1
ATOM 1043 C CA . SER A 1 126 ? -5.802 12.716 22.227 1.00 96.88 126 SER A CA 1
ATOM 1044 C C . SER A 1 126 ? -4.942 11.452 22.143 1.00 96.88 126 SER A C 1
ATOM 1046 O O . SER A 1 126 ? -4.039 11.385 21.310 1.00 96.88 126 SER A O 1
ATOM 1048 N N . THR A 1 127 ? -5.247 10.430 22.944 1.00 97.69 127 THR A N 1
ATOM 1049 C CA . THR A 1 127 ? -4.497 9.169 22.977 1.00 97.69 127 THR A CA 1
ATOM 1050 C C . THR A 1 127 ? -4.721 8.367 21.695 1.00 97.69 127 THR A C 1
ATOM 1052 O O . THR A 1 127 ? -3.769 7.855 21.103 1.00 97.69 127 THR A O 1
ATOM 1055 N N . ASP A 1 128 ? -5.962 8.274 21.223 1.00 97.94 128 ASP A N 1
ATOM 1056 C CA . ASP A 1 128 ? -6.303 7.614 19.966 1.00 97.94 128 ASP A CA 1
ATOM 1057 C C . ASP A 1 128 ? -5.697 8.336 18.766 1.00 97.94 128 ASP A C 1
ATOM 1059 O O . ASP A 1 128 ? -5.147 7.698 17.862 1.00 97.94 128 ASP A O 1
ATOM 1063 N N . GLN A 1 129 ? -5.749 9.671 18.765 1.00 98.19 129 GLN A N 1
ATOM 1064 C CA . GLN A 1 129 ? -5.116 10.480 17.727 1.00 98.19 129 GLN A CA 1
ATOM 1065 C C . GLN A 1 129 ? -3.609 10.203 17.658 1.00 98.19 129 GLN A C 1
ATOM 1067 O O . GLN A 1 129 ? -3.090 9.929 16.573 1.00 98.19 129 GLN A O 1
ATOM 1072 N N . GLU A 1 130 ? -2.910 10.219 18.795 1.00 98.12 130 GLU A N 1
ATOM 1073 C CA . GLU A 1 130 ? -1.473 9.936 18.873 1.00 98.12 130 GLU A CA 1
ATOM 1074 C C . GLU A 1 130 ? -1.132 8.523 18.394 1.00 98.12 130 GLU A C 1
ATOM 1076 O O . GLU A 1 130 ? -0.229 8.352 17.572 1.00 98.12 130 GLU A O 1
ATOM 1081 N N . LYS A 1 131 ? -1.886 7.508 18.834 1.00 98.00 131 LYS A N 1
ATOM 1082 C CA . LYS A 1 131 ? -1.701 6.115 18.400 1.00 98.00 131 LYS A CA 1
ATOM 1083 C C . LYS A 1 131 ? -1.834 5.965 16.882 1.00 98.00 131 LYS A C 1
ATOM 1085 O O . LYS A 1 131 ? -0.994 5.322 16.248 1.00 98.00 131 LYS A O 1
ATOM 1090 N N . LEU A 1 132 ? -2.870 6.560 16.288 1.00 98.00 132 LEU A N 1
ATOM 1091 C CA . LEU A 1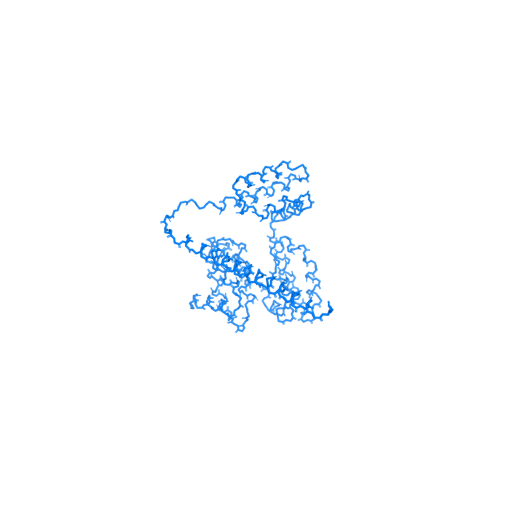 132 ? -3.121 6.501 14.845 1.00 98.00 132 LEU A CA 1
ATOM 1092 C C . LEU A 1 132 ? -2.050 7.254 14.046 1.00 98.00 132 LEU A C 1
ATOM 1094 O O . LEU A 1 132 ? -1.580 6.751 13.023 1.00 98.00 132 LEU A O 1
ATOM 1098 N N . ILE A 1 133 ? -1.645 8.440 14.506 1.00 98.00 133 ILE A N 1
ATOM 1099 C CA . ILE A 1 133 ? -0.596 9.238 13.859 1.00 98.00 133 ILE A CA 1
ATOM 1100 C C . ILE A 1 133 ? 0.748 8.507 13.938 1.00 98.00 133 ILE A C 1
ATOM 1102 O O . ILE A 1 133 ? 1.398 8.338 12.907 1.00 98.00 133 ILE A O 1
ATOM 1106 N N . SER A 1 134 ? 1.112 7.977 15.108 1.00 97.50 134 SER A N 1
ATOM 1107 C CA . SER A 1 134 ? 2.340 7.198 15.292 1.00 97.50 134 SER A CA 1
ATOM 1108 C C . SER A 1 134 ? 2.373 5.958 14.391 1.00 97.50 134 SER A C 1
ATOM 1110 O O . SER A 1 134 ? 3.407 5.646 13.803 1.00 97.50 134 SER A O 1
ATOM 1112 N N . ASP A 1 135 ? 1.245 5.259 14.213 1.00 96.88 135 ASP A N 1
ATOM 1113 C CA . ASP A 1 135 ? 1.155 4.126 13.280 1.00 96.88 135 ASP A CA 1
ATOM 1114 C C . ASP A 1 135 ? 1.396 4.554 11.818 1.00 96.88 135 ASP A C 1
ATOM 1116 O O . ASP A 1 135 ? 2.058 3.839 11.063 1.00 96.88 135 ASP A O 1
ATOM 1120 N N . LEU A 1 136 ? 0.897 5.725 11.401 1.00 96.12 136 LEU A N 1
ATOM 1121 C CA . LEU A 1 136 ? 1.150 6.266 10.059 1.00 96.12 136 LEU A CA 1
ATOM 1122 C C . LEU A 1 136 ? 2.609 6.692 9.868 1.00 96.12 136 LEU A C 1
ATOM 1124 O O . LEU A 1 136 ? 3.192 6.394 8.827 1.00 96.12 136 LEU A O 1
ATOM 1128 N N . GLU A 1 137 ? 3.204 7.359 10.854 1.00 95.25 137 GLU A N 1
ATOM 1129 C CA . GLU A 1 137 ? 4.611 7.772 10.820 1.00 95.25 137 GLU A CA 1
ATOM 1130 C C . GLU A 1 137 ? 5.531 6.553 10.757 1.00 95.25 137 GLU A C 1
ATOM 1132 O O . GLU A 1 137 ? 6.337 6.439 9.837 1.00 95.25 137 GLU A O 1
ATOM 1137 N N . LYS A 1 138 ? 5.297 5.549 11.611 1.00 94.06 138 LYS A N 1
ATOM 1138 C CA . LYS A 1 138 ? 6.027 4.277 11.554 1.00 94.06 138 LYS A CA 1
ATOM 1139 C C . LYS A 1 138 ? 5.889 3.599 10.195 1.00 94.06 138 LYS A C 1
ATOM 1141 O O . LYS A 1 138 ? 6.833 2.951 9.751 1.00 94.06 138 LYS A O 1
ATOM 1146 N N . ARG A 1 139 ? 4.718 3.662 9.545 1.00 92.25 139 ARG A N 1
ATOM 1147 C CA . ARG A 1 139 ? 4.535 3.123 8.185 1.00 92.25 139 ARG A CA 1
ATOM 1148 C C . ARG A 1 139 ? 5.329 3.920 7.150 1.00 92.25 139 ARG A C 1
ATOM 1150 O O . ARG A 1 139 ? 5.940 3.303 6.282 1.00 92.25 139 ARG A O 1
ATOM 1157 N N . LYS A 1 140 ? 5.363 5.250 7.264 1.00 93.31 140 LYS A N 1
ATOM 1158 C CA . LYS A 1 140 ? 6.155 6.129 6.393 1.00 93.31 140 LYS A CA 1
ATOM 1159 C C . LYS A 1 140 ? 7.651 5.839 6.511 1.00 93.31 140 LYS A C 1
ATOM 1161 O O . LYS A 1 140 ? 8.316 5.717 5.489 1.00 93.31 140 LYS A O 1
ATOM 1166 N N . ASP A 1 141 ? 8.156 5.662 7.729 1.00 92.25 141 ASP A N 1
ATOM 1167 C CA . ASP A 1 141 ? 9.582 5.418 7.999 1.00 92.25 141 ASP A CA 1
ATOM 1168 C C . ASP A 1 141 ? 10.087 4.083 7.433 1.00 92.25 141 ASP A C 1
ATOM 1170 O O . ASP A 1 141 ? 11.288 3.868 7.293 1.00 92.25 141 ASP A O 1
ATOM 1174 N N . ARG A 1 142 ? 9.171 3.174 7.077 1.00 89.81 142 ARG A N 1
ATOM 1175 C CA . ARG A 1 142 ? 9.497 1.897 6.429 1.00 89.81 142 ARG A CA 1
ATOM 1176 C C . ARG A 1 142 ? 9.613 1.987 4.912 1.00 89.81 142 ARG A C 1
ATOM 1178 O O . ARG A 1 142 ? 10.028 1.001 4.304 1.00 89.81 142 ARG A O 1
ATOM 1185 N N . LEU A 1 143 ? 9.243 3.113 4.296 1.00 89.94 143 LEU A N 1
ATOM 1186 C CA . LEU A 1 143 ? 9.467 3.309 2.868 1.00 89.94 143 LEU A CA 1
ATOM 1187 C C . LEU A 1 143 ? 10.966 3.268 2.588 1.00 89.94 143 LEU A C 1
ATOM 1189 O O . LEU A 1 143 ? 11.750 4.010 3.182 1.00 89.94 143 LEU A O 1
ATOM 1193 N N . THR A 1 144 ? 11.371 2.398 1.669 1.00 89.06 144 THR A N 1
ATOM 1194 C CA . THR A 1 144 ? 12.776 2.330 1.282 1.00 89.06 144 THR A CA 1
ATOM 1195 C C . THR A 1 144 ? 13.139 3.542 0.427 1.00 89.06 144 THR A C 1
ATOM 1197 O O . THR A 1 144 ? 12.294 4.150 -0.235 1.00 89.06 144 THR A O 1
ATOM 1200 N N . LYS A 1 145 ? 14.433 3.873 0.369 1.00 89.31 145 LYS A N 1
ATOM 1201 C CA . LYS A 1 145 ? 14.933 4.883 -0.577 1.00 89.31 145 LYS A CA 1
ATOM 1202 C C . LYS A 1 145 ? 14.534 4.549 -2.021 1.00 89.31 145 LYS A C 1
ATOM 1204 O O . LYS A 1 145 ? 14.276 5.450 -2.811 1.00 89.31 145 LYS A O 1
ATOM 1209 N N . GLU A 1 146 ? 14.473 3.262 -2.351 1.00 89.25 146 GLU A N 1
ATOM 1210 C CA . GLU A 1 146 ? 14.083 2.769 -3.671 1.00 89.25 146 GLU A CA 1
ATOM 1211 C C . GLU A 1 146 ? 12.593 2.996 -3.955 1.00 89.25 146 GLU A C 1
ATOM 1213 O O . GLU A 1 146 ? 12.250 3.395 -5.067 1.00 89.25 146 GLU A O 1
ATOM 1218 N N . ASP A 1 147 ? 11.720 2.813 -2.958 1.00 89.62 147 ASP A N 1
ATOM 1219 C CA . ASP A 1 147 ? 10.283 3.080 -3.081 1.00 89.62 147 ASP A CA 1
ATOM 1220 C C . ASP A 1 147 ? 10.017 4.557 -3.397 1.00 89.62 147 ASP A C 1
ATOM 1222 O O . ASP A 1 147 ? 9.240 4.871 -4.304 1.00 89.62 147 ASP A O 1
ATOM 1226 N N . THR A 1 148 ? 10.700 5.461 -2.689 1.00 92.00 148 THR A N 1
ATOM 1227 C CA . THR A 1 148 ? 10.598 6.910 -2.912 1.00 92.00 148 THR A CA 1
ATOM 1228 C C . THR A 1 148 ? 11.171 7.306 -4.273 1.00 92.00 148 THR A C 1
ATOM 1230 O O . THR A 1 148 ? 10.499 7.986 -5.043 1.00 92.00 148 THR A O 1
ATOM 1233 N N . LEU A 1 149 ? 12.361 6.803 -4.626 1.00 94.19 149 LEU A N 1
ATOM 1234 C CA . LEU A 1 149 ? 12.995 7.076 -5.920 1.00 94.19 149 LEU A CA 1
ATOM 1235 C C . LEU A 1 149 ? 12.104 6.639 -7.094 1.00 94.19 149 LEU A C 1
ATOM 1237 O O . LEU A 1 149 ? 11.952 7.369 -8.072 1.00 94.19 149 LEU A O 1
ATOM 1241 N N . LEU A 1 150 ? 11.510 5.446 -7.012 1.00 94.50 150 LEU A N 1
ATOM 1242 C CA . LEU A 1 150 ? 10.636 4.933 -8.063 1.00 94.50 150 LEU A CA 1
ATOM 1243 C C . LEU A 1 150 ? 9.341 5.749 -8.181 1.00 94.50 150 LEU A C 1
ATOM 1245 O O . LEU A 1 150 ? 8.825 5.918 -9.286 1.00 94.50 150 LEU A O 1
ATOM 1249 N N . HIS A 1 151 ? 8.799 6.241 -7.067 1.00 95.19 151 HIS A N 1
ATOM 1250 C CA . HIS A 1 151 ? 7.639 7.135 -7.078 1.00 95.19 151 HIS A CA 1
ATOM 1251 C C . HIS A 1 151 ? 7.949 8.462 -7.772 1.00 95.19 151 HIS A C 1
ATOM 1253 O O . HIS A 1 151 ? 7.251 8.830 -8.722 1.00 95.19 151 HIS A O 1
ATOM 1259 N N . ASP A 1 152 ? 9.040 9.117 -7.382 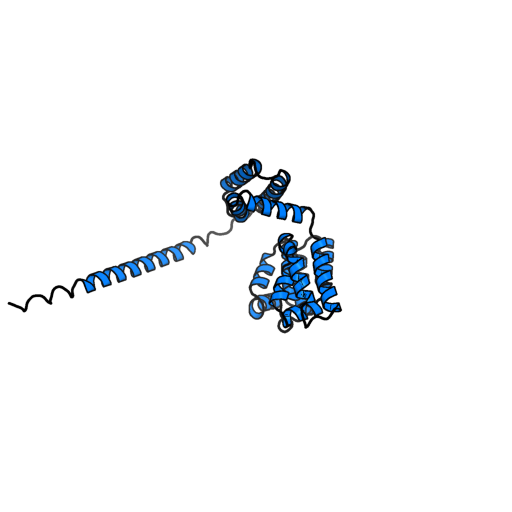1.00 95.38 152 ASP A N 1
ATOM 1260 C CA . ASP A 1 152 ? 9.477 10.376 -7.989 1.00 95.38 152 ASP A CA 1
ATOM 1261 C C . ASP A 1 152 ? 9.736 10.202 -9.492 1.00 95.38 152 ASP A C 1
ATOM 1263 O O . ASP A 1 152 ? 9.282 11.004 -10.309 1.00 95.38 152 ASP A O 1
ATOM 1267 N N . ALA A 1 153 ? 10.352 9.084 -9.883 1.00 96.38 153 ALA A N 1
ATOM 1268 C CA . ALA A 1 153 ? 10.581 8.746 -11.282 1.00 96.38 153 ALA A CA 1
ATOM 1269 C C . ALA A 1 153 ? 9.275 8.541 -12.076 1.00 96.38 153 ALA A C 1
ATOM 1271 O O . ALA A 1 153 ? 9.145 9.000 -13.211 1.00 96.38 153 ALA A O 1
ATOM 1272 N N . LYS A 1 154 ? 8.261 7.881 -11.496 1.00 96.06 154 LYS A N 1
ATOM 1273 C CA . LYS A 1 154 ? 6.938 7.723 -12.137 1.00 96.06 154 LYS A CA 1
ATOM 1274 C C . LYS A 1 154 ? 6.242 9.067 -12.332 1.00 96.06 154 LYS A C 1
ATOM 1276 O O . LYS A 1 154 ? 5.582 9.269 -13.357 1.00 96.06 154 LYS A O 1
ATOM 1281 N N . LYS A 1 155 ? 6.373 9.968 -11.357 1.00 95.62 155 LYS A N 1
ATOM 1282 C CA . LYS A 1 155 ? 5.824 11.324 -11.406 1.00 95.62 155 LYS A CA 1
ATOM 1283 C C . LYS A 1 155 ? 6.511 12.151 -12.489 1.00 95.62 155 LYS A C 1
ATOM 1285 O O . LYS A 1 155 ? 5.821 12.671 -13.365 1.00 95.62 155 LYS A O 1
ATOM 1290 N N . GLU A 1 156 ? 7.842 12.156 -12.512 1.00 96.38 156 GLU A N 1
ATOM 1291 C CA . GLU A 1 156 ? 8.627 12.820 -13.554 1.00 96.38 156 GLU A CA 1
ATOM 1292 C C . GLU A 1 156 ? 8.271 12.273 -14.945 1.00 96.38 156 GLU A C 1
ATOM 1294 O O . GLU A 1 156 ? 7.978 13.042 -15.860 1.00 96.38 156 GLU A O 1
ATOM 1299 N N . LEU A 1 157 ? 8.187 10.946 -15.105 1.00 96.38 157 LEU A N 1
ATOM 1300 C CA . LEU A 1 157 ? 7.778 10.321 -16.364 1.00 96.38 157 LEU A CA 1
ATOM 1301 C C . LEU A 1 157 ? 6.396 10.802 -16.817 1.00 96.38 157 LEU A C 1
ATOM 1303 O O . LEU A 1 157 ? 6.203 11.109 -17.992 1.00 96.38 157 LEU A O 1
ATOM 1307 N N . LYS A 1 158 ? 5.430 10.886 -15.898 1.00 96.12 158 LYS A N 1
ATOM 1308 C CA . LYS A 1 158 ? 4.070 11.361 -16.188 1.00 96.12 158 LYS A CA 1
ATOM 1309 C C . LYS A 1 158 ? 4.041 12.831 -16.607 1.00 96.12 158 LYS A C 1
ATOM 1311 O O . LYS A 1 158 ? 3.272 13.173 -17.504 1.00 96.12 158 LYS A O 1
ATOM 1316 N N . GLU A 1 159 ? 4.856 13.670 -15.977 1.00 95.69 159 GLU A N 1
ATOM 1317 C CA . GLU A 1 159 ? 4.951 15.106 -16.257 1.00 95.69 159 GLU A CA 1
ATOM 1318 C C . GLU A 1 159 ? 5.682 15.391 -17.574 1.00 95.69 159 GLU A C 1
ATOM 1320 O O . GLU A 1 159 ? 5.225 16.207 -18.373 1.00 95.69 159 GLU A O 1
ATOM 1325 N N . LYS A 1 160 ? 6.796 14.698 -17.832 1.00 95.31 160 LYS A N 1
ATOM 1326 C CA . LYS A 1 160 ? 7.644 14.921 -19.013 1.00 95.31 160 LYS A CA 1
ATOM 1327 C C . LYS A 1 160 ? 7.146 14.189 -20.253 1.00 95.31 160 LYS A C 1
ATOM 1329 O O . LYS A 1 160 ? 7.360 14.671 -21.362 1.00 95.31 160 LYS A O 1
ATOM 1334 N N . ASN A 1 161 ? 6.511 13.026 -20.090 1.00 95.31 161 ASN A N 1
ATOM 1335 C CA . ASN A 1 161 ? 5.972 12.253 -21.203 1.00 95.31 161 ASN A CA 1
ATOM 1336 C C . ASN A 1 161 ? 4.785 11.365 -20.790 1.00 95.31 161 ASN A C 1
ATOM 1338 O O . ASN A 1 161 ? 4.912 10.176 -20.475 1.00 95.31 161 ASN A O 1
ATOM 1342 N N . ARG A 1 162 ? 3.581 11.938 -20.875 1.00 95.00 162 ARG A N 1
ATOM 1343 C CA . ARG A 1 162 ? 2.328 11.255 -20.525 1.00 95.00 162 ARG A CA 1
ATOM 1344 C C . ARG A 1 162 ? 2.100 9.960 -21.313 1.00 95.00 162 ARG A C 1
ATOM 1346 O O . ARG A 1 162 ? 1.514 9.022 -20.773 1.00 95.00 162 ARG A O 1
ATOM 1353 N N . ASP A 1 163 ? 2.540 9.886 -22.563 1.00 94.62 163 ASP A N 1
ATOM 1354 C CA . ASP A 1 163 ? 2.319 8.712 -23.410 1.00 94.62 163 ASP A CA 1
ATOM 1355 C C . ASP A 1 163 ? 3.274 7.561 -23.091 1.00 94.62 163 ASP A C 1
ATOM 1357 O O . ASP A 1 163 ? 2.845 6.402 -23.074 1.00 94.62 163 ASP A O 1
ATOM 1361 N N . LEU A 1 164 ? 4.531 7.854 -22.748 1.00 95.12 164 LEU A N 1
ATOM 1362 C CA . LEU A 1 164 ? 5.429 6.849 -22.177 1.00 95.12 164 LEU A CA 1
ATOM 1363 C C . LEU A 1 164 ? 4.938 6.385 -20.808 1.00 95.12 164 LEU A C 1
ATOM 1365 O O . LEU A 1 164 ? 4.940 5.186 -20.544 1.00 95.12 164 LEU A O 1
ATOM 1369 N N . SER A 1 165 ? 4.432 7.297 -19.974 1.00 96.25 165 SER A N 1
ATOM 1370 C CA . SER A 1 165 ? 3.825 6.945 -18.687 1.00 96.25 165 SER A CA 1
ATOM 1371 C C . SER A 1 165 ? 2.648 5.969 -18.853 1.00 96.25 165 SER A C 1
ATOM 1373 O O . SER A 1 165 ? 2.597 4.936 -18.186 1.00 96.25 165 SER A O 1
ATOM 1375 N N . LYS A 1 166 ? 1.736 6.211 -19.810 1.00 95.62 166 LYS A N 1
ATOM 1376 C CA . LYS A 1 166 ? 0.637 5.272 -20.121 1.00 95.62 166 LYS A CA 1
ATOM 1377 C C . LYS A 1 166 ? 1.148 3.892 -20.545 1.00 95.62 166 LYS A C 1
ATOM 1379 O O . LYS A 1 166 ? 0.582 2.885 -20.123 1.00 95.62 166 LYS A O 1
ATOM 1384 N N . GLN A 1 167 ? 2.178 3.838 -21.391 1.00 95.44 167 GLN A N 1
ATOM 1385 C CA . GLN A 1 167 ? 2.772 2.574 -21.840 1.00 95.44 167 GLN A CA 1
ATOM 1386 C C . GLN A 1 167 ? 3.462 1.837 -20.689 1.00 95.44 167 GLN A C 1
ATOM 1388 O O . GLN A 1 167 ? 3.269 0.634 -20.543 1.00 95.44 167 GLN A O 1
ATOM 1393 N N . TYR A 1 168 ? 4.177 2.561 -19.826 1.00 95.75 168 TYR A N 1
ATOM 1394 C CA . TYR A 1 168 ? 4.818 2.031 -18.624 1.00 95.75 168 TYR A CA 1
ATOM 1395 C C . TYR A 1 168 ? 3.821 1.307 -17.705 1.00 95.75 168 TYR A C 1
ATOM 1397 O O . TYR A 1 168 ? 4.054 0.165 -17.308 1.00 95.75 168 TYR A O 1
ATOM 1405 N N . PHE A 1 169 ? 2.656 1.902 -17.430 1.00 93.56 169 PHE A N 1
ATOM 1406 C CA . PHE A 1 169 ? 1.632 1.248 -16.602 1.00 93.56 169 PHE A CA 1
ATOM 1407 C C . PHE A 1 169 ? 0.970 0.037 -17.274 1.00 93.56 169 PHE A C 1
ATOM 1409 O O . PHE A 1 169 ? 0.430 -0.826 -16.586 1.00 93.56 169 PHE A O 1
ATOM 1416 N N . LYS A 1 170 ? 1.036 -0.058 -18.605 1.00 93.25 170 LYS A N 1
ATOM 1417 C CA . LYS A 1 170 ? 0.514 -1.188 -19.386 1.00 93.25 170 LYS A CA 1
ATOM 1418 C C . LYS A 1 170 ? 1.591 -2.196 -19.786 1.00 93.25 170 LYS A C 1
ATOM 1420 O O . LYS A 1 170 ? 1.275 -3.137 -20.505 1.00 93.25 170 LYS A O 1
ATOM 1425 N N . PHE A 1 171 ? 2.830 -2.038 -19.318 1.00 93.00 171 PHE A N 1
ATOM 1426 C CA . PHE A 1 171 ? 4.000 -2.780 -19.797 1.00 93.00 171 PHE A CA 1
ATOM 1427 C C . PHE A 1 171 ? 3.782 -4.296 -19.908 1.00 93.00 171 PHE A C 1
ATOM 1429 O O . PHE A 1 171 ? 4.071 -4.911 -20.929 1.00 93.00 171 PHE A O 1
ATOM 1436 N N . VAL A 1 172 ? 3.180 -4.887 -18.878 1.00 87.56 172 VAL A N 1
ATOM 1437 C CA . VAL A 1 172 ? 2.945 -6.333 -18.753 1.00 87.56 172 VAL A CA 1
ATOM 1438 C C . VAL A 1 172 ? 1.915 -6.878 -19.764 1.00 87.56 172 VAL A C 1
ATOM 1440 O O . VAL A 1 172 ? 1.846 -8.093 -19.969 1.00 87.56 172 VAL A O 1
ATOM 1443 N N . MET A 1 173 ? 1.120 -5.994 -20.376 1.00 88.38 173 MET A N 1
ATOM 1444 C CA . MET A 1 173 ? 0.134 -6.287 -21.426 1.00 88.38 173 MET A CA 1
ATOM 1445 C C . MET A 1 173 ? 0.672 -6.018 -22.839 1.00 88.38 173 MET A C 1
ATOM 1447 O O . MET A 1 173 ? 0.004 -6.342 -23.816 1.00 88.38 173 MET A O 1
ATOM 1451 N N . LEU A 1 174 ? 1.843 -5.390 -22.956 1.00 90.56 174 LEU A N 1
ATOM 1452 C CA . LEU A 1 174 ? 2.486 -5.142 -24.240 1.00 90.56 174 LEU A CA 1
ATOM 1453 C C . LEU A 1 174 ? 3.123 -6.433 -24.773 1.00 90.56 174 LEU A C 1
ATOM 1455 O O . LEU A 1 174 ? 3.587 -7.271 -23.999 1.00 90.56 174 LEU A O 1
ATOM 1459 N N . SER A 1 175 ? 3.189 -6.569 -26.098 1.00 92.25 175 SER A N 1
ATOM 1460 C CA . SER A 1 175 ? 4.000 -7.611 -26.750 1.00 92.25 175 SER A CA 1
ATOM 1461 C C . SER A 1 175 ? 5.492 -7.418 -26.455 1.00 92.25 175 SER A C 1
ATOM 1463 O O . SER A 1 175 ? 5.923 -6.312 -26.126 1.00 92.25 175 SER A O 1
ATOM 1465 N N . LYS A 1 176 ? 6.314 -8.465 -26.614 1.00 91.19 176 LYS A N 1
ATOM 1466 C CA . LYS A 1 176 ? 7.753 -8.386 -26.304 1.00 91.19 176 LYS A CA 1
ATOM 1467 C C . LYS A 1 176 ? 8.480 -7.303 -27.107 1.00 91.19 176 LYS A C 1
ATOM 1469 O O . LYS A 1 176 ? 9.293 -6.565 -26.560 1.00 91.19 176 LYS A O 1
ATOM 1474 N N . GLU A 1 177 ? 8.132 -7.146 -28.382 1.00 93.31 177 GLU A N 1
ATOM 1475 C CA . GLU A 1 177 ? 8.666 -6.068 -29.220 1.00 93.31 177 GLU A CA 1
ATOM 1476 C C . GLU A 1 177 ? 8.281 -4.685 -28.688 1.00 93.31 177 GLU A C 1
ATOM 1478 O O . GLU A 1 177 ? 9.118 -3.789 -28.614 1.00 93.31 177 GLU A O 1
ATOM 1483 N N . GLN A 1 178 ? 7.025 -4.502 -28.274 1.00 93.94 178 GLN A N 1
ATOM 1484 C CA . GLN A 1 178 ? 6.560 -3.244 -27.688 1.00 93.94 178 GLN A CA 1
ATOM 1485 C C . GLN A 1 178 ? 7.219 -2.961 -26.332 1.00 93.94 178 GLN A C 1
ATOM 1487 O O . GLN A 1 178 ? 7.533 -1.808 -26.047 1.00 93.94 178 GLN A O 1
ATOM 1492 N N . GLN A 1 179 ? 7.463 -3.992 -25.520 1.00 94.38 179 GLN A N 1
ATOM 1493 C CA . GLN A 1 179 ? 8.213 -3.880 -24.268 1.00 94.38 179 GLN A CA 1
ATOM 1494 C C . GLN A 1 179 ? 9.649 -3.408 -24.527 1.00 94.38 179 GLN A C 1
ATOM 1496 O O . GLN A 1 179 ? 10.078 -2.425 -23.927 1.00 94.38 179 GLN A O 1
ATOM 1501 N N . ASN A 1 180 ? 10.358 -4.037 -25.468 1.00 93.50 180 ASN A N 1
ATOM 1502 C CA . ASN A 1 180 ? 11.725 -3.654 -25.833 1.00 93.50 180 ASN A CA 1
ATOM 1503 C C . ASN A 1 180 ? 11.782 -2.226 -26.401 1.00 93.50 180 ASN A C 1
ATOM 1505 O O . ASN A 1 180 ? 12.610 -1.424 -25.974 1.00 93.50 180 ASN A O 1
ATOM 1509 N N . ARG A 1 181 ? 10.845 -1.865 -27.290 1.00 94.88 181 ARG A N 1
ATOM 1510 C CA . ARG A 1 181 ? 10.723 -0.494 -27.818 1.00 94.88 181 ARG A CA 1
ATOM 1511 C C . ARG A 1 181 ? 10.447 0.529 -26.716 1.00 94.88 181 ARG A C 1
ATOM 1513 O O . ARG A 1 181 ? 10.934 1.652 -26.798 1.00 94.88 181 ARG A O 1
ATOM 1520 N N . LEU A 1 182 ? 9.649 0.186 -25.703 1.00 95.75 182 LEU A N 1
ATOM 1521 C CA . LEU A 1 182 ? 9.396 1.081 -24.572 1.00 95.75 182 LEU A CA 1
ATOM 1522 C C . LEU A 1 182 ? 10.666 1.307 -23.745 1.00 95.75 182 LEU A C 1
ATOM 1524 O O . LEU A 1 182 ? 10.968 2.452 -23.411 1.00 95.75 182 LEU A O 1
ATOM 1528 N N . ILE A 1 183 ? 11.400 0.233 -23.443 1.00 94.56 183 ILE A N 1
ATOM 1529 C CA . ILE A 1 183 ? 12.678 0.284 -22.721 1.00 94.56 183 ILE A CA 1
ATOM 1530 C C . ILE A 1 183 ? 13.655 1.207 -23.457 1.00 94.56 183 ILE A C 1
ATOM 1532 O O . ILE A 1 183 ? 14.185 2.139 -22.858 1.00 94.56 183 ILE A O 1
ATOM 1536 N N . GLU A 1 184 ? 13.821 1.022 -24.768 1.00 94.81 184 GLU A N 1
ATOM 1537 C CA . GLU A 1 184 ? 14.691 1.862 -25.598 1.00 94.81 184 GLU A CA 1
ATOM 1538 C C . GLU A 1 184 ? 14.257 3.336 -25.592 1.00 94.81 184 GLU A C 1
ATOM 1540 O O . GLU A 1 184 ? 15.074 4.232 -25.362 1.00 94.81 184 GLU A O 1
ATOM 1545 N N . LYS A 1 185 ? 12.956 3.605 -25.769 1.00 95.25 185 LYS A N 1
ATOM 1546 C CA . LYS A 1 185 ? 12.406 4.969 -25.721 1.00 95.25 185 LYS A CA 1
ATOM 1547 C C . LYS A 1 185 ? 12.668 5.660 -24.386 1.00 95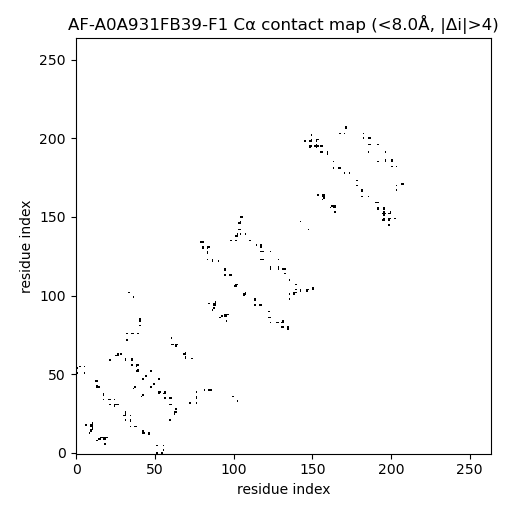.25 185 LYS A C 1
ATOM 1549 O O . LYS A 1 185 ? 12.954 6.853 -24.384 1.00 95.25 185 LYS A O 1
ATOM 1554 N N . ILE A 1 186 ? 12.555 4.946 -23.265 1.00 95.12 186 ILE A N 1
ATOM 1555 C CA . ILE A 1 186 ? 12.803 5.505 -21.928 1.00 95.12 186 ILE A CA 1
ATOM 1556 C C . ILE A 1 186 ? 14.299 5.773 -21.726 1.00 95.12 186 ILE A C 1
ATOM 1558 O O . ILE A 1 186 ? 14.658 6.869 -21.291 1.00 95.12 186 ILE A O 1
ATOM 1562 N N . SER A 1 187 ? 15.170 4.832 -22.104 1.00 94.06 187 SER A N 1
ATOM 1563 C CA . SER A 1 187 ? 16.631 5.000 -22.045 1.00 94.06 187 SER A CA 1
ATOM 1564 C C . SER A 1 187 ? 17.095 6.248 -22.803 1.00 94.06 187 SER A C 1
ATOM 1566 O O . SER A 1 187 ? 17.849 7.073 -22.274 1.00 94.06 187 SER A O 1
ATOM 1568 N N . ASN A 1 188 ? 16.563 6.438 -24.011 1.00 93.62 188 ASN A N 1
ATOM 1569 C CA . ASN A 1 188 ? 16.961 7.513 -24.917 1.00 93.62 188 ASN A CA 1
ATOM 1570 C C . ASN A 1 188 ? 16.180 8.822 -24.708 1.00 93.62 188 ASN A C 1
ATOM 1572 O O . ASN A 1 188 ? 16.431 9.803 -25.404 1.00 93.62 188 ASN A O 1
ATOM 1576 N N . HIS A 1 189 ? 15.248 8.886 -23.750 1.00 93.25 189 HIS A N 1
ATOM 1577 C CA . HIS A 1 189 ? 14.421 10.079 -23.568 1.00 93.25 189 HIS A CA 1
ATOM 1578 C C . HIS A 1 189 ? 15.250 11.265 -23.059 1.00 93.25 189 HIS A C 1
ATOM 1580 O O . HIS A 1 189 ? 15.785 11.220 -21.953 1.00 93.25 189 HIS A O 1
ATOM 1586 N N . SER A 1 190 ? 15.345 12.352 -23.822 1.00 89.56 190 SER A N 1
ATOM 1587 C CA . SER A 1 190 ? 16.216 13.490 -23.483 1.00 89.56 190 SER A CA 1
ATOM 1588 C C . SER A 1 190 ? 15.806 14.217 -22.199 1.00 89.56 190 SER A C 1
ATOM 1590 O O . SER A 1 190 ? 16.659 14.679 -21.453 1.00 89.56 190 SER A O 1
ATOM 1592 N N . ASN A 1 191 ? 14.501 14.293 -21.925 1.00 92.44 191 ASN A N 1
ATOM 1593 C CA . ASN A 1 191 ? 13.956 15.147 -20.862 1.00 92.44 191 ASN A CA 1
ATOM 1594 C C . ASN A 1 191 ? 13.715 14.418 -19.531 1.00 92.44 191 ASN A C 1
ATOM 1596 O O . ASN A 1 191 ? 13.077 14.994 -18.654 1.00 92.44 191 ASN A O 1
ATOM 1600 N N . LEU A 1 192 ? 14.148 13.157 -19.412 1.00 94.31 192 LEU A N 1
ATOM 1601 C CA . LEU A 1 192 ? 14.122 12.423 -18.143 1.00 94.31 192 LEU A CA 1
ATOM 1602 C C . LEU A 1 192 ? 15.504 12.471 -17.498 1.00 94.31 192 LEU A C 1
ATOM 1604 O O . LEU A 1 192 ? 16.508 12.240 -18.178 1.00 94.31 192 LEU A O 1
ATOM 1608 N N . SER A 1 193 ? 15.542 12.705 -16.191 1.00 94.81 193 SER A N 1
ATOM 1609 C CA . SER A 1 193 ? 16.747 12.614 -15.375 1.00 94.81 193 SER A CA 1
ATOM 1610 C C . SER A 1 193 ? 17.367 11.213 -15.444 1.00 94.81 193 SER A C 1
ATOM 1612 O O . SER A 1 193 ? 16.693 10.207 -15.704 1.00 94.81 193 SER A O 1
ATOM 1614 N N . LEU A 1 194 ? 18.681 11.130 -15.220 1.00 94.38 194 LEU A N 1
ATOM 1615 C CA . LEU A 1 194 ? 19.398 9.855 -15.238 1.00 94.38 194 LEU A CA 1
ATOM 1616 C C . LEU A 1 194 ? 18.880 8.918 -14.137 1.00 94.38 194 LEU A C 1
ATOM 1618 O O . LEU A 1 194 ? 18.719 7.718 -14.359 1.00 94.38 194 LEU A O 1
ATOM 1622 N N . GLU A 1 195 ? 18.590 9.473 -12.966 1.00 94.12 195 GLU A N 1
ATOM 1623 C CA . GLU A 1 195 ? 18.019 8.792 -11.810 1.00 94.12 195 GLU A CA 1
ATOM 1624 C C . GLU A 1 195 ? 16.627 8.239 -12.129 1.00 94.12 195 GLU A C 1
ATOM 1626 O O . GLU A 1 195 ? 16.375 7.055 -11.885 1.00 94.12 195 GLU A O 1
ATOM 1631 N N . CYS A 1 196 ? 15.759 9.046 -12.755 1.00 94.50 196 CYS A N 1
ATOM 1632 C CA . CYS A 1 196 ? 14.436 8.607 -13.194 1.00 94.50 196 CYS A CA 1
ATOM 1633 C C . CYS A 1 196 ? 14.538 7.435 -14.172 1.00 94.50 196 CYS A C 1
ATOM 1635 O O . CYS A 1 196 ? 13.857 6.420 -14.005 1.00 94.50 196 CYS A O 1
ATOM 1637 N N . LYS A 1 197 ? 15.411 7.538 -15.183 1.00 96.00 197 LYS A N 1
ATOM 1638 C CA . LYS A 1 197 ? 15.628 6.450 -16.148 1.00 96.00 197 LYS A CA 1
ATOM 1639 C C . LYS A 1 197 ? 16.060 5.171 -15.446 1.00 96.00 197 LYS A C 1
ATOM 1641 O O . LYS A 1 197 ? 15.445 4.132 -15.659 1.00 96.00 197 LYS A O 1
ATOM 1646 N N . LYS A 1 198 ? 17.075 5.241 -14.579 1.00 95.69 198 LYS A N 1
ATOM 1647 C CA . LYS A 1 198 ? 17.582 4.074 -13.839 1.00 95.69 198 LYS A CA 1
ATOM 1648 C C . LYS A 1 198 ? 16.487 3.408 -13.006 1.00 95.69 198 LYS A C 1
ATOM 1650 O O . LYS A 1 198 ? 16.345 2.189 -13.070 1.00 95.69 198 LYS A O 1
ATOM 1655 N N . ALA A 1 199 ? 15.697 4.190 -12.271 1.00 96.06 199 ALA A N 1
ATOM 1656 C CA . ALA A 1 199 ? 14.621 3.668 -11.432 1.00 96.06 199 ALA A CA 1
ATOM 1657 C C . ALA A 1 199 ? 13.520 2.977 -12.255 1.00 96.06 199 ALA A C 1
ATOM 1659 O O . ALA A 1 199 ? 13.132 1.851 -11.945 1.00 96.06 199 ALA A O 1
ATOM 1660 N N . ILE A 1 200 ? 13.051 3.621 -13.331 1.00 96.38 200 ILE A N 1
ATOM 1661 C CA . ILE A 1 200 ? 12.004 3.069 -14.202 1.00 96.38 200 ILE A CA 1
ATOM 1662 C C . ILE A 1 200 ? 12.493 1.816 -14.929 1.00 96.38 200 ILE A C 1
ATOM 1664 O O . ILE A 1 200 ? 11.762 0.832 -14.998 1.00 96.38 200 ILE A O 1
ATOM 1668 N N . LEU A 1 201 ? 13.720 1.826 -15.452 1.00 95.25 201 LEU A N 1
ATOM 1669 C CA . LEU A 1 201 ? 14.284 0.678 -16.159 1.00 95.25 201 LEU A CA 1
ATOM 1670 C C . LEU A 1 201 ? 14.481 -0.519 -15.227 1.00 95.25 201 LEU A C 1
ATOM 1672 O O . LEU A 1 201 ? 14.124 -1.627 -15.613 1.00 95.25 201 LEU A O 1
ATOM 1676 N N . LYS A 1 202 ? 14.968 -0.305 -13.995 1.00 94.50 202 LYS A N 1
ATOM 1677 C CA . LYS A 1 202 ? 15.082 -1.370 -12.983 1.00 94.50 202 LYS A CA 1
ATOM 1678 C C . LYS A 1 202 ? 13.724 -2.038 -12.735 1.00 94.50 202 LYS A C 1
ATOM 1680 O O . LYS A 1 202 ? 13.610 -3.253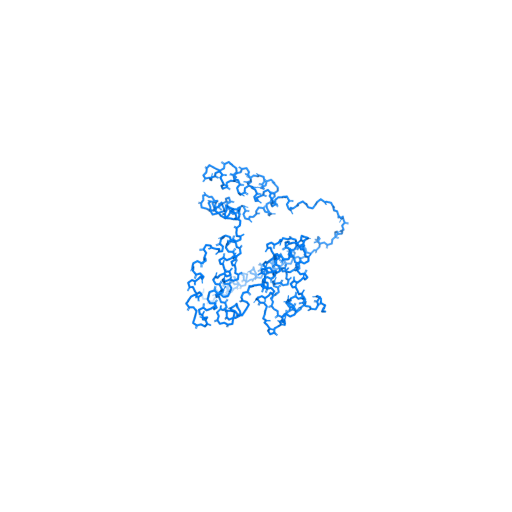 -12.859 1.00 94.50 202 LYS A O 1
ATOM 1685 N N . ASP A 1 203 ? 12.682 -1.247 -12.474 1.00 94.12 203 ASP A N 1
ATOM 1686 C CA . ASP A 1 203 ? 11.326 -1.764 -12.240 1.00 94.12 203 ASP A CA 1
ATOM 1687 C C . ASP A 1 203 ? 10.726 -2.459 -13.481 1.00 94.12 203 ASP A C 1
ATOM 1689 O O . ASP A 1 203 ? 10.057 -3.485 -13.348 1.00 94.12 203 ASP A O 1
ATOM 1693 N N . LEU A 1 204 ? 10.981 -1.958 -14.695 1.00 93.69 204 LEU A N 1
ATOM 1694 C CA . LEU A 1 204 ? 10.550 -2.623 -15.930 1.00 93.69 204 LEU A CA 1
ATOM 1695 C C . LEU A 1 204 ? 11.241 -3.977 -16.132 1.00 93.69 204 LEU A C 1
ATOM 1697 O O . LEU A 1 204 ? 10.566 -4.941 -16.495 1.00 93.69 204 LEU A O 1
ATOM 1701 N N . THR A 1 205 ? 12.546 -4.066 -15.871 1.00 89.62 205 THR A N 1
ATOM 1702 C CA . THR A 1 205 ? 13.308 -5.322 -15.943 1.00 89.62 205 THR A CA 1
ATOM 1703 C C . THR A 1 205 ? 12.771 -6.342 -14.944 1.00 89.62 205 THR A C 1
ATOM 1705 O O . THR A 1 205 ? 12.396 -7.439 -15.343 1.00 89.62 205 THR A O 1
ATOM 1708 N N . GLU A 1 206 ? 12.571 -5.956 -13.682 1.00 88.00 206 GLU A N 1
ATOM 1709 C CA . GLU A 1 206 ? 12.003 -6.852 -12.664 1.00 88.00 206 GLU A CA 1
ATOM 1710 C C . GLU A 1 206 ? 10.611 -7.386 -13.050 1.00 88.00 206 GLU A C 1
ATOM 1712 O O . GLU A 1 206 ? 10.275 -8.542 -12.783 1.00 88.00 206 GLU A O 1
ATOM 1717 N N . ARG A 1 207 ? 9.776 -6.564 -13.700 1.00 86.88 207 ARG A N 1
ATOM 1718 C CA . ARG A 1 207 ? 8.461 -6.996 -14.210 1.00 86.88 207 ARG A CA 1
ATOM 1719 C C . ARG A 1 207 ? 8.564 -7.942 -15.402 1.00 86.88 207 ARG A C 1
ATOM 1721 O O . ARG A 1 207 ? 7.658 -8.748 -15.605 1.00 86.88 207 ARG A O 1
ATOM 1728 N N . ASN A 1 208 ? 9.617 -7.803 -16.199 1.00 81.00 208 ASN A N 1
ATOM 1729 C CA . ASN A 1 208 ? 9.905 -8.658 -17.343 1.00 81.00 208 ASN A CA 1
ATOM 1730 C C . ASN A 1 208 ? 10.353 -10.051 -16.876 1.00 81.00 208 ASN A C 1
ATOM 1732 O O . ASN A 1 208 ? 9.900 -11.055 -17.421 1.00 81.00 208 ASN A O 1
ATOM 1736 N N . ASP A 1 209 ? 11.173 -10.094 -15.824 1.00 75.88 209 ASP A N 1
ATOM 1737 C CA . ASP A 1 209 ? 11.768 -11.321 -15.290 1.00 75.88 209 ASP A CA 1
ATOM 1738 C C . ASP A 1 209 ? 10.757 -12.140 -14.473 1.00 75.88 209 ASP A C 1
ATOM 1740 O O . ASP A 1 209 ? 10.678 -13.359 -14.611 1.00 75.88 209 ASP A O 1
ATOM 1744 N N . LYS A 1 210 ? 9.870 -11.479 -13.710 1.00 66.62 210 LYS A N 1
ATOM 1745 C CA . LYS A 1 210 ? 8.795 -12.136 -12.930 1.00 66.62 210 LYS A CA 1
ATOM 1746 C C . LYS A 1 210 ? 7.735 -12.862 -13.777 1.00 66.62 210 LYS A C 1
ATOM 1748 O O . LYS A 1 210 ? 6.826 -13.471 -13.216 1.00 66.62 210 LYS A O 1
ATOM 1753 N N . LYS A 1 211 ? 7.812 -12.791 -15.110 1.00 54.50 211 LYS A N 1
ATOM 1754 C CA . LYS A 1 211 ? 6.905 -13.470 -16.050 1.00 54.50 211 LYS A CA 1
ATOM 1755 C C . LYS A 1 211 ? 7.534 -14.648 -16.804 1.00 54.50 211 LYS A C 1
ATOM 1757 O O . LYS A 1 211 ? 6.903 -15.143 -17.733 1.00 54.50 211 LYS A O 1
ATOM 1762 N N . GLN A 1 212 ? 8.710 -15.124 -16.398 1.00 41.56 212 GLN A N 1
ATOM 1763 C CA . GLN A 1 212 ? 9.272 -16.389 -16.878 1.00 41.56 212 GLN A CA 1
ATOM 1764 C C . GLN A 1 212 ? 8.957 -17.524 -15.883 1.00 41.56 212 GLN A C 1
ATOM 1766 O O . GLN A 1 212 ? 9.751 -17.772 -14.980 1.00 41.56 212 GLN A O 1
ATOM 1771 N N . PRO A 1 213 ? 7.821 -18.238 -15.981 1.00 40.00 213 PRO A N 1
ATOM 1772 C CA . PRO A 1 213 ? 7.807 -19.628 -15.563 1.00 40.00 213 PRO A CA 1
ATOM 1773 C C . PRO A 1 213 ? 8.540 -20.440 -16.641 1.00 40.00 213 PRO A C 1
ATOM 1775 O O . PRO A 1 213 ? 8.016 -20.652 -17.735 1.00 40.00 213 PRO A O 1
ATOM 1778 N N . GLU A 1 214 ? 9.763 -20.872 -16.346 1.00 36.66 214 GLU A N 1
ATOM 1779 C CA . GLU A 1 214 ? 10.413 -21.953 -17.088 1.00 36.66 214 GLU A CA 1
ATOM 1780 C C . GLU A 1 214 ? 9.630 -23.266 -16.830 1.00 36.66 214 GLU A C 1
ATOM 1782 O O . GLU A 1 214 ? 9.491 -23.670 -15.682 1.00 36.66 214 GLU A O 1
ATOM 1787 N N . ASN A 1 215 ? 9.087 -23.883 -17.896 1.00 34.34 215 ASN A N 1
ATOM 1788 C CA . ASN A 1 215 ? 8.694 -25.306 -18.080 1.00 34.34 215 ASN A CA 1
ATOM 1789 C C . ASN A 1 215 ? 8.003 -26.040 -16.893 1.00 34.34 215 ASN A C 1
ATOM 1791 O O . ASN A 1 215 ? 8.664 -26.393 -15.925 1.00 34.34 215 ASN A O 1
ATOM 1795 N N . SER A 1 216 ? 6.708 -26.408 -16.874 1.00 29.89 216 SER A N 1
ATOM 1796 C CA . SER A 1 216 ? 5.945 -27.418 -17.673 1.00 29.89 216 SER A CA 1
ATOM 1797 C C . SER A 1 216 ? 4.826 -27.994 -16.738 1.00 29.89 216 SER A C 1
ATOM 1799 O O . SER A 1 216 ? 4.939 -27.750 -15.536 1.00 29.89 216 SER A O 1
ATOM 1801 N N . PRO A 1 217 ? 3.784 -28.777 -17.147 1.00 38.16 217 PRO A N 1
ATOM 1802 C CA . PRO A 1 217 ? 3.564 -29.457 -18.423 1.00 38.16 217 PRO A CA 1
ATOM 1803 C C . PRO A 1 217 ? 2.228 -29.136 -19.130 1.00 38.16 217 PRO A C 1
ATOM 1805 O O . PRO A 1 217 ? 1.258 -28.634 -18.564 1.00 38.16 217 PRO A O 1
ATOM 1808 N N . THR A 1 218 ? 2.202 -29.521 -20.402 1.00 44.56 218 THR A N 1
ATOM 1809 C CA . THR A 1 218 ? 1.050 -29.738 -21.279 1.00 44.56 218 THR A CA 1
ATOM 1810 C C . THR A 1 218 ? -0.143 -30.353 -20.538 1.00 44.56 218 THR A C 1
ATOM 1812 O O . THR A 1 218 ? -0.082 -31.512 -20.144 1.00 44.56 218 THR A O 1
ATOM 1815 N N . MET A 1 219 ? -1.252 -29.621 -20.407 1.00 33.03 219 MET A N 1
ATOM 1816 C CA . MET A 1 219 ? -2.572 -30.202 -20.145 1.00 33.03 219 MET A CA 1
ATOM 1817 C C . MET A 1 219 ? -3.664 -29.369 -20.833 1.00 33.03 219 MET A C 1
ATOM 1819 O O . MET A 1 219 ? -4.038 -28.292 -20.384 1.00 33.03 219 MET A O 1
ATOM 1823 N N . ILE A 1 220 ? -4.181 -29.956 -21.912 1.00 33.66 220 ILE A N 1
ATOM 1824 C CA . ILE A 1 220 ? -5.596 -29.976 -22.298 1.00 33.66 220 ILE A CA 1
ATOM 1825 C C . ILE A 1 220 ? -6.222 -28.640 -22.731 1.00 33.66 220 ILE A C 1
ATOM 1827 O O . ILE A 1 220 ? -6.894 -27.913 -22.000 1.00 33.66 220 ILE A O 1
ATOM 1831 N N . ASP A 1 221 ? -6.102 -28.447 -24.035 1.00 39.44 221 ASP A N 1
ATOM 1832 C CA . ASP A 1 221 ? -7.095 -27.898 -24.949 1.00 39.44 221 ASP A CA 1
ATOM 1833 C C . ASP A 1 221 ? -8.565 -28.109 -24.496 1.00 39.44 221 ASP A C 1
ATOM 1835 O O . ASP A 1 221 ? -9.172 -29.145 -24.752 1.00 39.44 221 ASP A O 1
ATOM 1839 N N . THR A 1 222 ? -9.163 -27.143 -23.782 1.00 38.72 222 THR A N 1
ATOM 1840 C CA . THR A 1 222 ? -10.632 -27.100 -23.556 1.00 38.72 222 THR A CA 1
ATOM 1841 C C . THR A 1 222 ? -11.262 -25.702 -23.528 1.00 38.72 222 THR A C 1
ATOM 1843 O O . THR A 1 222 ? -12.483 -25.597 -23.424 1.00 38.72 222 THR A O 1
ATOM 1846 N N . ASN A 1 223 ? -10.506 -24.612 -23.710 1.00 36.66 223 ASN A N 1
ATOM 1847 C CA . ASN A 1 223 ? -11.081 -23.254 -23.682 1.00 36.66 223 ASN A CA 1
ATOM 1848 C C . ASN A 1 223 ? -11.182 -22.534 -25.035 1.00 36.66 223 ASN A C 1
ATOM 1850 O O . ASN A 1 223 ? -11.748 -21.444 -25.080 1.00 36.66 223 ASN A O 1
ATOM 1854 N N . SER A 1 224 ? -10.793 -23.168 -26.148 1.00 36.47 224 SER A N 1
ATOM 1855 C CA . SER A 1 224 ? -11.087 -22.648 -27.498 1.00 36.47 224 SER A CA 1
ATOM 1856 C C . SER A 1 224 ? -12.600 -22.576 -27.799 1.00 36.47 224 SER A C 1
ATOM 1858 O O . SER A 1 224 ? -13.025 -21.755 -28.603 1.00 36.47 224 SER A O 1
ATOM 1860 N N . LYS A 1 225 ? -13.457 -23.346 -27.107 1.00 38.78 225 LYS A N 1
ATOM 1861 C CA . LYS A 1 225 ? -14.905 -23.410 -27.405 1.00 38.78 225 LYS A CA 1
ATOM 1862 C C . LYS A 1 225 ? -15.807 -22.432 -26.637 1.00 38.78 225 LYS A C 1
ATOM 1864 O O . LYS A 1 225 ? -17.013 -22.418 -26.885 1.00 38.78 225 LYS A O 1
ATOM 1869 N N . LYS A 1 226 ? -15.289 -21.612 -25.710 1.00 40.62 226 LYS A N 1
ATOM 1870 C CA . LYS A 1 226 ? -16.135 -20.668 -24.937 1.00 40.62 226 LYS A CA 1
ATOM 1871 C C . LYS A 1 226 ? -16.069 -19.215 -25.403 1.00 40.62 226 LYS A C 1
ATOM 1873 O O . LYS A 1 226 ? -17.022 -18.480 -25.156 1.00 40.62 226 LYS A O 1
ATOM 1878 N N . THR A 1 227 ? -15.031 -18.814 -26.127 1.00 38.50 227 THR A N 1
ATOM 1879 C CA . THR A 1 227 ? -14.929 -17.464 -26.708 1.00 38.50 227 THR A CA 1
ATOM 1880 C C . THR A 1 227 ? -15.657 -17.328 -28.048 1.00 38.50 227 THR A C 1
ATOM 1882 O O . THR A 1 227 ? -16.259 -16.283 -28.294 1.00 38.50 227 THR A O 1
ATOM 1885 N N . ASP A 1 228 ? -15.763 -18.400 -28.840 1.00 38.62 228 ASP A N 1
ATOM 1886 C CA . ASP A 1 228 ? -16.509 -18.371 -30.113 1.00 38.62 228 ASP A CA 1
ATOM 1887 C C . ASP A 1 228 ? -18.035 -18.364 -29.918 1.00 38.62 228 ASP A C 1
ATOM 1889 O O . ASP A 1 228 ? -18.786 -17.820 -30.729 1.00 38.62 228 ASP A O 1
ATOM 1893 N N . ASN A 1 229 ? -18.514 -18.874 -28.779 1.00 41.09 229 ASN A N 1
ATOM 1894 C CA . ASN A 1 229 ? -19.943 -18.908 -28.455 1.00 41.09 229 ASN A CA 1
ATOM 1895 C C . ASN A 1 229 ? -20.492 -17.582 -27.896 1.00 41.09 229 ASN A C 1
ATOM 1897 O O . ASN A 1 229 ? -21.710 -17.436 -27.758 1.00 41.09 229 ASN A O 1
ATOM 1901 N N . PHE A 1 230 ? -19.621 -16.621 -27.570 1.00 42.12 230 PHE A N 1
ATOM 1902 C CA . PHE A 1 230 ? -20.030 -15.274 -27.164 1.00 42.12 230 PHE A CA 1
ATOM 1903 C C . PHE A 1 230 ? -20.048 -14.321 -28.366 1.00 42.12 230 PHE A C 1
ATOM 1905 O O . PHE A 1 230 ? -21.027 -13.601 -28.551 1.00 42.12 230 PHE A O 1
ATOM 1912 N N . LEU A 1 231 ? -19.045 -14.396 -29.254 1.00 40.91 231 LEU A N 1
ATOM 1913 C CA . LEU A 1 231 ? -19.011 -13.580 -30.474 1.00 40.91 231 LEU A CA 1
ATOM 1914 C C . LEU A 1 231 ? -20.158 -13.925 -31.441 1.00 40.91 231 LEU A C 1
ATOM 1916 O O . LEU A 1 231 ? -20.799 -13.017 -31.963 1.00 40.91 231 LEU A O 1
ATOM 1920 N N . GLY A 1 232 ? -20.491 -15.214 -31.602 1.00 40.81 232 GLY A N 1
ATOM 1921 C CA . GLY A 1 232 ? -21.589 -15.660 -32.474 1.00 40.81 232 GLY A CA 1
ATOM 1922 C C . GLY A 1 232 ? -23.002 -15.295 -31.988 1.00 40.81 232 GLY A C 1
ATOM 1923 O O . GLY A 1 232 ? -23.945 -15.260 -32.781 1.00 40.81 232 GLY A O 1
ATOM 1924 N N . LYS A 1 233 ? -23.178 -15.010 -30.689 1.00 45.19 233 LYS A N 1
ATOM 1925 C CA . LYS A 1 233 ? -24.464 -14.543 -30.135 1.00 45.19 233 LYS A CA 1
ATOM 1926 C C . LYS A 1 233 ? -24.623 -13.029 -30.253 1.00 45.19 233 LYS A C 1
ATOM 1928 O O . LYS A 1 233 ? -25.739 -12.558 -30.462 1.00 45.19 233 LYS A O 1
ATOM 1933 N N . VAL A 1 234 ? -23.522 -12.281 -30.172 1.00 46.06 234 VAL A N 1
ATOM 1934 C CA . VAL A 1 234 ? -23.525 -10.819 -30.334 1.00 46.06 234 VAL A CA 1
ATOM 1935 C C . VAL A 1 234 ? -23.754 -10.425 -31.799 1.00 46.06 234 VAL A C 1
ATOM 1937 O O . VAL A 1 234 ? -24.501 -9.483 -32.058 1.00 46.06 234 VAL A O 1
ATOM 1940 N N . THR A 1 235 ? -23.233 -11.187 -32.767 1.00 44.22 235 THR A N 1
ATOM 1941 C CA . THR A 1 235 ? -23.510 -10.942 -34.196 1.00 44.22 235 THR A CA 1
ATOM 1942 C C . THR A 1 235 ? -24.961 -11.239 -34.580 1.00 44.22 235 THR A C 1
ATOM 1944 O O . THR A 1 235 ? -25.585 -10.409 -35.239 1.00 44.22 235 THR A O 1
ATOM 1947 N N . LYS A 1 236 ? -25.567 -12.328 -34.081 1.00 44.78 236 LYS A N 1
ATOM 1948 C CA . LYS A 1 236 ? -26.997 -12.609 -34.333 1.00 44.78 236 LYS A CA 1
ATOM 1949 C C . LYS A 1 236 ? -27.944 -11.589 -33.691 1.00 44.78 236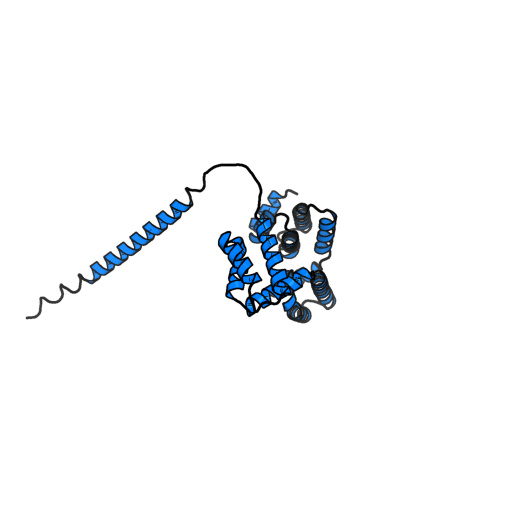 LYS A C 1
ATOM 1951 O O . LYS A 1 236 ? -28.966 -11.261 -34.286 1.00 44.78 236 LYS A O 1
ATOM 1956 N N . ALA A 1 237 ? -27.620 -11.056 -32.510 1.00 47.81 237 ALA A N 1
ATOM 1957 C CA . ALA A 1 237 ? -28.432 -10.010 -31.879 1.00 47.81 237 ALA A CA 1
ATOM 1958 C C . ALA A 1 237 ? -28.372 -8.675 -32.652 1.00 47.81 237 ALA A C 1
ATOM 1960 O O . ALA A 1 237 ? -29.382 -7.981 -32.755 1.00 47.81 237 ALA A O 1
ATOM 1961 N N . SER A 1 238 ? -27.218 -8.355 -33.250 1.00 48.41 238 SER A N 1
ATOM 1962 C CA . SER A 1 238 ? -27.034 -7.176 -34.108 1.00 48.41 238 SER A CA 1
ATOM 1963 C C . SER A 1 238 ? -27.794 -7.291 -35.437 1.00 48.41 238 SER A C 1
ATOM 1965 O O . SER A 1 238 ? -28.433 -6.332 -35.862 1.00 48.41 238 SER A O 1
ATOM 1967 N N . GLU A 1 239 ? -27.799 -8.468 -36.072 1.00 46.88 239 GLU A N 1
ATOM 1968 C CA . GLU A 1 239 ? -28.547 -8.702 -37.319 1.00 46.88 239 GLU A CA 1
ATOM 1969 C C . GLU A 1 239 ? -30.072 -8.680 -37.114 1.00 46.88 239 GLU A C 1
ATOM 1971 O O . GLU A 1 239 ? -30.805 -8.196 -37.978 1.00 46.88 239 GLU A O 1
ATOM 1976 N N . ILE A 1 240 ? -30.568 -9.146 -35.959 1.00 53.44 240 ILE A N 1
ATOM 1977 C CA . ILE A 1 240 ? -31.999 -9.078 -35.612 1.00 53.44 240 ILE A CA 1
ATOM 1978 C C . ILE A 1 240 ? -32.424 -7.627 -35.326 1.00 53.44 240 ILE A C 1
ATOM 1980 O O . ILE A 1 240 ? -33.494 -7.206 -35.764 1.00 53.44 240 ILE A O 1
ATOM 1984 N N . ALA A 1 241 ? -31.581 -6.833 -34.657 1.00 51.12 241 ALA A N 1
ATOM 1985 C CA . ALA A 1 241 ? -31.851 -5.413 -34.424 1.00 51.12 241 ALA A CA 1
ATOM 1986 C C . ALA A 1 241 ? -31.844 -4.594 -35.730 1.00 51.12 241 ALA A C 1
ATOM 1988 O O . ALA A 1 241 ? -32.701 -3.733 -35.923 1.00 51.12 241 ALA A O 1
ATOM 1989 N N . GLN A 1 242 ? -30.939 -4.904 -36.665 1.00 51.56 242 GLN A N 1
ATOM 1990 C CA . GLN A 1 242 ? -30.901 -4.250 -37.978 1.00 51.56 242 GLN A CA 1
ATOM 1991 C C . GLN A 1 242 ? -32.082 -4.655 -38.874 1.00 51.56 242 GLN A C 1
ATOM 1993 O O . GLN A 1 242 ? -32.652 -3.791 -39.538 1.00 51.56 242 GLN A O 1
ATOM 1998 N N . LYS A 1 243 ? -32.529 -5.921 -38.846 1.00 50.47 243 LYS A N 1
ATOM 1999 C CA . LYS A 1 243 ? -33.748 -6.344 -39.565 1.00 50.47 243 LYS A CA 1
ATOM 2000 C C . LYS A 1 243 ? -35.026 -5.709 -39.010 1.00 50.47 243 LYS A C 1
ATOM 2002 O O . LYS A 1 243 ? -35.913 -5.380 -39.793 1.00 50.47 243 LYS A O 1
ATOM 2007 N N . ASN A 1 244 ? -35.116 -5.492 -37.698 1.00 49.47 244 ASN A N 1
ATOM 2008 C CA . ASN A 1 244 ? -36.290 -4.856 -37.094 1.00 49.47 244 ASN A CA 1
ATOM 2009 C C . ASN A 1 244 ? -36.356 -3.341 -37.363 1.00 49.47 244 ASN A C 1
ATOM 2011 O O . ASN A 1 244 ? -37.454 -2.823 -37.545 1.00 49.47 244 ASN A O 1
ATOM 2015 N N . ASN A 1 245 ? -35.215 -2.651 -37.487 1.00 49.34 245 ASN A N 1
ATOM 2016 C CA . ASN A 1 245 ? -35.192 -1.252 -37.940 1.00 49.34 245 ASN A CA 1
ATOM 2017 C C . ASN A 1 245 ? -35.464 -1.115 -39.450 1.00 49.34 245 ASN A C 1
ATOM 2019 O O . ASN A 1 245 ? -36.162 -0.195 -39.858 1.00 49.34 245 ASN A O 1
ATOM 2023 N N . ALA A 1 246 ? -35.015 -2.064 -40.280 1.00 51.31 246 ALA A N 1
ATOM 2024 C CA . ALA A 1 246 ? -35.330 -2.058 -41.712 1.00 51.31 246 ALA A CA 1
ATOM 2025 C C . ALA A 1 246 ? -36.812 -2.382 -42.015 1.00 51.31 246 ALA A C 1
ATOM 2027 O O . ALA A 1 246 ? -37.333 -1.955 -43.041 1.00 51.31 246 ALA A O 1
ATOM 2028 N N . MET A 1 247 ? -37.524 -3.103 -41.135 1.00 49.00 247 MET A N 1
ATOM 2029 C CA . MET A 1 247 ? -38.973 -3.327 -41.283 1.00 49.00 247 MET A CA 1
ATOM 2030 C C . MET A 1 247 ? -39.846 -2.187 -40.731 1.00 49.00 247 MET A C 1
ATOM 2032 O O . MET A 1 247 ? -41.000 -2.066 -41.156 1.00 49.00 247 MET A O 1
ATOM 2036 N N . SER A 1 248 ? -39.331 -1.334 -39.834 1.00 48.28 248 SER A N 1
ATOM 2037 C CA . SER A 1 248 ? -40.069 -0.143 -39.386 1.00 48.28 248 SER A CA 1
ATOM 2038 C C . SER A 1 248 ? -40.005 1.000 -40.411 1.00 48.28 248 SER A C 1
ATOM 2040 O O . SER A 1 248 ? -41.012 1.676 -40.602 1.00 48.28 248 SER A O 1
ATOM 2042 N N . GLU A 1 249 ? -38.910 1.131 -41.174 1.00 45.94 249 GLU A N 1
ATOM 2043 C CA . GLU A 1 249 ? -38.790 2.110 -42.276 1.00 45.94 249 GLU A CA 1
ATOM 2044 C C . GLU A 1 249 ? -39.572 1.724 -43.551 1.00 45.94 249 GLU A C 1
ATOM 2046 O O . GLU A 1 249 ? -39.926 2.584 -44.359 1.00 45.94 249 GLU A O 1
ATOM 2051 N N . VAL A 1 250 ? -39.912 0.441 -43.733 1.00 45.75 250 VAL A N 1
ATOM 2052 C CA . VAL A 1 250 ? -40.792 -0.012 -44.833 1.00 45.75 250 VAL A CA 1
ATOM 2053 C C . VAL A 1 250 ? -42.280 0.141 -44.476 1.00 45.75 250 VAL A C 1
ATOM 2055 O O . VAL A 1 250 ? -43.112 0.267 -45.374 1.00 45.75 250 VAL A O 1
ATOM 2058 N N . SER A 1 251 ? -42.631 0.196 -43.183 1.00 47.88 251 SER A N 1
ATOM 2059 C CA . SER A 1 251 ? -44.023 0.380 -42.734 1.00 47.88 251 SER A CA 1
ATOM 2060 C C . SER A 1 251 ? -44.459 1.847 -42.635 1.00 47.88 251 SER A C 1
ATOM 2062 O O . SER A 1 251 ? -45.657 2.114 -42.676 1.00 47.88 251 SER A O 1
ATOM 2064 N N . THR A 1 252 ? -43.533 2.808 -42.566 1.00 44.69 252 THR A N 1
ATOM 2065 C CA . THR A 1 252 ? -43.866 4.245 -42.612 1.00 44.69 252 THR A CA 1
ATOM 2066 C C . THR A 1 252 ? -43.993 4.789 -44.037 1.00 44.69 252 THR A C 1
ATOM 2068 O O . THR A 1 252 ? -44.781 5.696 -44.263 1.00 44.69 252 THR A O 1
ATOM 2071 N N . ASN A 1 253 ? -43.347 4.174 -45.034 1.00 43.62 253 ASN A N 1
ATOM 2072 C CA . ASN A 1 253 ? -43.457 4.585 -46.445 1.00 43.62 253 ASN A CA 1
ATOM 2073 C C . ASN A 1 253 ? -44.679 4.013 -47.197 1.00 43.62 253 ASN A C 1
ATOM 2075 O O . ASN A 1 253 ? -44.806 4.208 -48.407 1.00 43.62 253 ASN A O 1
ATOM 2079 N N . LYS A 1 254 ? -45.584 3.302 -46.507 1.00 46.97 254 LYS A N 1
ATOM 2080 C CA . LYS A 1 254 ? -46.816 2.742 -47.094 1.00 46.97 254 LYS A CA 1
ATOM 2081 C C . LYS A 1 254 ? -48.118 3.395 -46.612 1.00 46.97 254 LYS A C 1
ATOM 2083 O O . LYS A 1 254 ? -49.167 3.002 -47.100 1.00 46.97 254 LYS A O 1
ATOM 2088 N N . MET A 1 255 ? -48.063 4.386 -45.715 1.00 45.53 255 MET A N 1
ATOM 2089 C CA . MET A 1 255 ? -49.248 5.160 -45.297 1.00 45.53 255 MET A CA 1
ATOM 2090 C C . MET A 1 255 ? -49.363 6.554 -45.941 1.00 45.53 255 MET A C 1
ATOM 2092 O O . MET A 1 255 ? -50.403 7.183 -45.799 1.00 45.53 255 MET A O 1
ATOM 2096 N N . ASP A 1 256 ? -48.377 6.992 -46.733 1.00 46.88 256 ASP A N 1
ATOM 2097 C CA . ASP A 1 256 ? -48.421 8.288 -47.441 1.00 46.88 256 ASP A CA 1
ATOM 2098 C C . ASP A 1 256 ? -48.800 8.180 -48.934 1.00 46.88 256 ASP A C 1
ATOM 2100 O O . ASP A 1 256 ? -48.692 9.154 -49.678 1.00 46.88 256 ASP A O 1
ATOM 2104 N N . ARG A 1 257 ? -49.252 7.006 -49.408 1.00 48.06 257 ARG A N 1
ATOM 2105 C CA . ARG A 1 257 ? -49.670 6.809 -50.814 1.00 48.06 257 ARG A CA 1
ATOM 2106 C C . ARG A 1 257 ? -51.160 6.572 -51.060 1.00 48.06 257 ARG A C 1
ATOM 2108 O O . ARG A 1 257 ? -51.556 6.681 -52.212 1.00 48.06 257 ARG A O 1
ATOM 2115 N N . ASP A 1 258 ? -51.976 6.393 -50.021 1.00 49.28 258 ASP A N 1
ATOM 2116 C CA . ASP A 1 258 ? -53.427 6.164 -50.172 1.00 49.28 258 ASP A CA 1
ATOM 2117 C C . ASP A 1 258 ? -54.293 7.371 -49.747 1.00 49.28 258 ASP A C 1
ATOM 2119 O O . ASP A 1 258 ? -55.500 7.244 -49.563 1.00 49.28 258 ASP A O 1
ATOM 2123 N N . SER A 1 259 ? -53.700 8.567 -49.628 1.00 51.19 259 SER A N 1
ATOM 2124 C CA . SER A 1 259 ? -54.410 9.795 -49.214 1.00 51.19 259 SER A CA 1
ATOM 2125 C C . SER A 1 259 ? -54.567 10.847 -50.323 1.00 51.19 259 SER A C 1
ATOM 2127 O O . SER A 1 259 ? -54.984 11.961 -50.027 1.00 51.19 259 SER A O 1
ATOM 2129 N N . ASN A 1 260 ? -54.243 10.533 -51.586 1.00 46.81 260 ASN A N 1
ATOM 2130 C CA . ASN A 1 260 ? -54.270 11.509 -52.691 1.00 46.81 260 ASN A CA 1
ATOM 2131 C C . ASN A 1 260 ? -55.065 11.066 -53.938 1.00 46.81 260 ASN A C 1
ATOM 2133 O O . ASN A 1 260 ? -54.782 11.516 -55.042 1.00 46.81 260 ASN A O 1
ATOM 2137 N N . GLU A 1 261 ? -56.101 10.243 -53.764 1.00 50.16 261 GLU A N 1
ATOM 2138 C CA . GLU A 1 261 ? -57.153 10.038 -54.773 1.00 50.16 261 GLU A CA 1
ATOM 2139 C C . GLU A 1 261 ? -58.533 10.151 -54.112 1.00 50.16 261 GLU A C 1
ATOM 2141 O O . GLU A 1 261 ? -59.189 9.154 -53.843 1.00 50.16 261 GLU A O 1
ATOM 2146 N N . LEU A 1 262 ? -58.936 11.383 -53.780 1.00 46.78 262 LEU A N 1
ATOM 2147 C CA . LEU A 1 262 ? -60.331 11.831 -53.618 1.00 46.78 262 LEU A CA 1
ATOM 2148 C C . LEU A 1 262 ? -60.330 13.356 -53.403 1.00 46.78 262 LEU A C 1
ATOM 2150 O O . LEU A 1 262 ? -60.616 13.849 -52.315 1.00 46.78 262 LEU A O 1
ATOM 2154 N N . SER A 1 263 ? -59.950 14.115 -54.435 1.00 42.03 263 SER A N 1
ATOM 2155 C CA . SER A 1 263 ? -60.316 15.530 -54.622 1.00 42.03 263 SER A CA 1
ATOM 2156 C C . SER A 1 263 ? -59.986 15.965 -56.054 1.00 42.03 263 SER A C 1
ATOM 2158 O O . SER A 1 263 ? -58.836 16.278 -56.350 1.00 42.03 263 SER A O 1
ATOM 2160 N N . ASN A 1 264 ? -61.050 16.025 -56.864 1.00 38.12 264 ASN A N 1
ATOM 2161 C CA . ASN A 1 264 ? -61.194 16.565 -58.227 1.00 38.12 264 ASN A CA 1
ATOM 2162 C C . ASN A 1 264 ? -60.700 15.719 -59.404 1.00 38.12 264 ASN A C 1
ATOM 2164 O O . ASN A 1 264 ? -59.488 15.730 -59.700 1.00 38.12 264 ASN A O 1
#

Organism: NCBI:txid2771493

Secondary structure (DSSP, 8-state):
--HHHHHHHHHHHT-HHHHHHHHH-TT-HHHHHHHHHIIIIIS-TTTS-HHHHHHHHHHHHTT-S-HHHHHHHHHHHHTS-HHHHHHHHHH-HHHHHHHHH--SHHHHTTHHHHHHHHHT-TT--HHHHHHHHHHHHHHHTT--HHHHHHHHHHHHHHHH-HHHHHHHHTGGGS-HHHHHHHHHHHHT-TTS-HHHHHHHHHHHHHHHHTT-----------SHHHHHHHHHHHHHHHHHHHHHHHHHHHHHTTSSSSSSSS--

Mean predicted aligned error: 12.67 Å

Radius of gyration: 27.88 Å; Cα contacts (8 Å, |Δi|>4): 170; chains: 1; bounding box: 81×47×81 Å

Solvent-accessible surface area (backbone atoms only — not comparable to full-atom values): 15513 Å² total; per-residue (Å²): 136,63,67,68,62,52,46,53,44,32,44,75,71,68,42,50,63,59,36,55,44,62,77,66,38,70,69,43,63,71,50,43,53,53,48,44,50,40,52,66,68,67,45,52,66,93,75,45,50,72,70,58,38,52,54,51,41,52,64,57,45,64,49,45,84,51,64,67,61,35,50,56,50,50,51,57,63,68,70,47,58,59,69,51,50,47,52,32,50,76,76,36,50,69,58,32,57,56,66,71,56,60,81,47,59,73,45,53,73,49,41,71,61,52,51,53,50,49,75,66,37,89,88,48,54,73,68,41,36,49,47,53,49,50,53,50,50,57,52,56,72,65,58,46,74,65,51,45,49,39,42,54,21,53,50,50,37,40,73,71,34,53,67,60,35,56,48,61,79,42,41,93,78,46,54,72,67,55,42,52,52,49,52,51,52,52,73,68,38,83,84,55,54,71,67,33,38,53,38,52,50,52,54,51,48,56,60,58,58,77,67,64,82,79,84,87,79,96,79,77,97,70,66,80,72,63,62,58,63,50,57,59,52,54,53,52,54,50,53,52,52,51,53,55,53,58,53,53,62,58,60,62,72,64,71,79,73,82,79,82,87,87,82,135

Foldseek 3Di:
DDPVVLLVLCCPPFDVVLSVLLVVVALPLLSLLLSLLCLLQRGDCVSDPPVSSVVSNVVSLVSHPDPVSSVVSVCLSVLAPRVLLVQCCVPPVPLSVLLSPLQAPVSCVCLVVSLVVLVVDPRADPVSSVRSNVNSVVNVVPQDPLRNLQVVLLVQCCVLPVPLSVCLVCLLVDDPVSNVVSLVCLVPPPRGDPSSNVSSNVVSVVSVVVPDPDDDDDDDDDPVPPVVVVVVVVVVVVVVVVVVVVVVVVVVVPPVPPPPPDDD

Sequence (264 aa):
MNIEDLLIKLEKKCNKQVYIDFVNVGNDTKKIESVANRIMFDTPPLVFKKEEKEFLLQHLLEKIENSDQRKVMLERIQNRPSESIALLRENDFKLFQKFMKFNTAEDFEKLPSCISNIKKCPFLDSTDQEKLISDLEKRKDRLTKEDTLLHDAKKELKEKNRDLSKQYFKFVMLSKEQQNRLIEKISNHSNLSLECKKAILKDLTERNDKKQPENSPTMIDTNSKKTDNFLGKVTKASEIAQKNNAMSEVSTNKMDRDSNELSN

Nearest PDB structures (foldseek):
  7qpg-assembly1_W  TM=2.456E-01  e=6.658E+00  Homo sapiens

pLDDT: mean 82.24, std 20.01, range [29.89, 98.19]